Protein AF-A0AAP3YIY6-F1 (afdb_monomer)

InterPro domains:
  IPR007695 DNA mismatch repair protein MutS-like, N-terminal [PF01624] (2-47)
  IPR007860 DNA mismatch repair protein MutS, connector domain [PF05188] (56-171)
  IPR016151 DNA mismatch repair protein MutS, N-terminal [G3DSA:3.40.1170.10] (1-49)
  IPR016151 DNA mismatch repair protein MutS, N-terminal [SSF55271] (2-43)
  IPR036678 MutS, connector domain superfamily [G3DSA:3.30.420.110] (55-180)
  IPR036678 MutS, connector domain superfamily [SSF53150] (42-179)

Solvent-accessible surface area (backbone atoms only — not comparable to full-atom values): 10189 Å² total; per-residue (Å²): 113,65,76,60,52,52,56,41,21,78,71,64,38,73,46,75,42,69,44,74,80,57,61,72,90,76,43,94,69,84,68,56,67,45,77,57,32,44,44,32,52,28,65,58,71,88,79,70,88,83,65,86,82,74,82,47,29,26,33,19,44,32,48,50,95,88,34,29,9,36,24,38,33,29,82,85,76,16,50,31,37,28,30,80,39,82,47,70,66,58,50,54,50,48,41,59,75,51,61,40,43,21,35,38,31,34,86,61,54,53,69,70,60,52,50,57,46,48,74,73,69,32,39,79,41,83,40,73,71,71,63,94,44,72,66,44,56,55,24,38,66,81,54,84,54,67,52,43,43,49,15,45,30,37,45,50,37,49,48,43,71,27,52,62,55,85,72,82,65,55,42,55,39,41,79,53,82,80,85,130

Mean predicted aligned error: 5.76 Å

Organism: Bacillus amyloliquefaciens (NCBI:txid1390)

pLDDT: mean 89.39, std 11.3, range [40.34, 98.69]

Nearest PDB structures (foldseek):
  1e3m-assembly1_A  TM=8.241E-01  e=3.664E-15  Escherichia coli
  1w7a-assembly1_A  TM=8.020E-01  e=3.016E-15  Escherichia coli
  1wbd-assembly1_A  TM=8.253E-01  e=9.704E-15  Escherichia coli
  1wb9-assembly1_A  TM=8.246E-01  e=3.555E-14  Escherichia coli
  3zlj-assembly1_A  TM=8.061E-01  e=1.3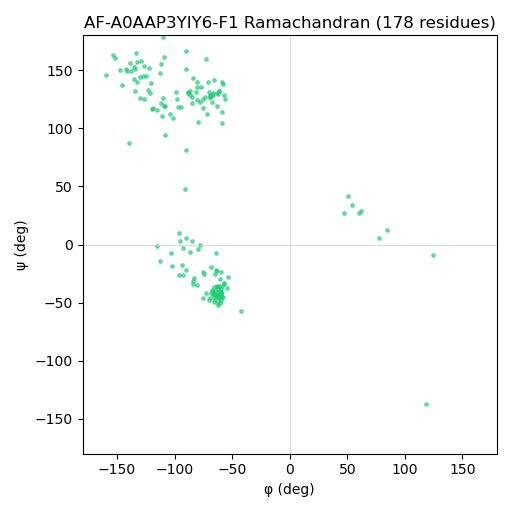43E-14  Escherichia coli K-12

Secondary structure (DSSP, 8-state):
-HHHHHHHHHTT--EEEEEE-S-TTT-SSSPPEEEEEEE-TTT-----TTS-----EEEEEEEETTEEEEEEEETTT--EEEEEE-SHHHHHHHHHHTT-SEEEE-TTS-HHHHHHHHHTTPEEEE-------HHHHHHTTT---HHHHHHHHHHHHHHHHHH-S--TTPPPPEE-PPP-

Sequence (180 aa):
AQNYIDILVDKGYKVAICEQVEDPKQAKGMVKREVIQLVTPGTIIDESVGEAKENNYLTALHFENNQYGFAYVDLSTGELKVSVLNTIDTILNELIRLRTKEIVVDSSVNDEVLNQIKNLKILISEQNDTEDSSEVSFASQDVENSVEVEVIKHLITYLKITQKRALSHLQRAVHYEPSQ

Structure (mmCIF, N/CA/C/O backbone):
data_AF-A0AAP3YIY6-F1
#
_entry.id   AF-A0AAP3YIY6-F1
#
loop_
_atom_site.group_PDB
_atom_site.id
_atom_site.type_symbol
_atom_site.label_atom_id
_atom_site.label_alt_id
_atom_site.label_comp_id
_atom_site.label_asym_id
_atom_site.label_entity_id
_atom_site.label_seq_id
_atom_site.pdbx_PDB_ins_code
_atom_site.Cartn_x
_atom_site.Cartn_y
_atom_site.Cartn_z
_atom_site.occupancy
_atom_site.B_iso_or_equiv
_atom_site.auth_seq_id
_atom_site.auth_comp_id
_atom_site.auth_asym_id
_atom_site.auth_atom_id
_atom_site.pdbx_PDB_model_num
ATOM 1 N N . ALA A 1 1 ? -22.683 0.243 12.900 1.00 53.97 1 ALA A N 1
ATOM 2 C CA . ALA A 1 1 ? -21.459 1.067 12.833 1.00 53.97 1 ALA A CA 1
ATOM 3 C C . ALA A 1 1 ? -20.735 0.843 11.510 1.00 53.97 1 ALA A C 1
ATOM 5 O O . ALA A 1 1 ? -20.479 1.836 10.845 1.00 53.97 1 ALA A O 1
ATOM 6 N N . GLN A 1 2 ? -20.526 -0.420 11.106 1.00 58.97 2 GLN A N 1
ATOM 7 C CA . GLN A 1 2 ? -19.884 -0.815 9.843 1.00 58.97 2 GLN A CA 1
ATOM 8 C C . GLN A 1 2 ? -20.343 0.013 8.628 1.00 58.97 2 GLN A C 1
ATOM 10 O O . GLN A 1 2 ? -19.555 0.796 8.117 1.00 58.97 2 GLN A O 1
ATOM 15 N N . ASN A 1 3 ? -21.652 0.044 8.338 1.00 69.31 3 ASN A N 1
ATOM 16 C CA . ASN A 1 3 ? -22.197 0.805 7.199 1.00 69.31 3 ASN A CA 1
ATOM 17 C C . ASN A 1 3 ? -21.809 2.298 7.125 1.00 69.31 3 ASN A C 1
ATOM 19 O O . ASN A 1 3 ? -21.810 2.864 6.040 1.00 69.31 3 ASN A O 1
ATOM 23 N N . TYR A 1 4 ? -21.527 2.981 8.243 1.00 79.75 4 TYR A N 1
ATOM 24 C CA . TYR A 1 4 ? -21.104 4.392 8.199 1.00 79.75 4 TYR A CA 1
ATOM 25 C C . TYR A 1 4 ? -19.604 4.546 7.952 1.00 79.75 4 TYR A C 1
ATOM 27 O O . TYR A 1 4 ? -19.191 5.533 7.344 1.00 79.75 4 TYR A O 1
ATOM 35 N N . ILE A 1 5 ? -18.804 3.589 8.427 1.00 81.69 5 ILE A N 1
ATOM 36 C CA . ILE A 1 5 ? -17.365 3.534 8.165 1.00 81.69 5 ILE A CA 1
ATOM 37 C C . ILE A 1 5 ? -17.164 3.304 6.670 1.00 81.69 5 ILE A C 1
ATOM 39 O O . ILE A 1 5 ? -16.455 4.084 6.044 1.00 81.69 5 ILE A O 1
ATOM 43 N N . ASP A 1 6 ? -17.883 2.340 6.096 1.00 81.75 6 ASP A N 1
ATOM 44 C CA . ASP A 1 6 ? -17.791 1.991 4.677 1.00 81.75 6 ASP A CA 1
ATOM 45 C C . ASP A 1 6 ? -18.109 3.209 3.783 1.00 81.75 6 ASP A C 1
ATOM 47 O O . ASP A 1 6 ? -17.328 3.555 2.903 1.00 81.75 6 ASP A O 1
ATOM 51 N N . ILE A 1 7 ? -19.171 3.972 4.094 1.00 85.06 7 ILE A N 1
ATOM 52 C CA . ILE A 1 7 ? -19.531 5.207 3.362 1.00 85.06 7 ILE A CA 1
ATOM 53 C C . ILE A 1 7 ? -18.429 6.277 3.425 1.00 85.06 7 ILE A C 1
ATOM 55 O O . ILE A 1 7 ? -18.223 7.019 2.460 1.00 85.06 7 ILE A O 1
ATOM 59 N N . LEU A 1 8 ? -17.776 6.447 4.577 1.00 87.62 8 LEU A N 1
ATOM 60 C CA . LEU A 1 8 ? -16.705 7.436 4.733 1.00 87.62 8 LEU A CA 1
ATOM 61 C C . LEU A 1 8 ? -15.442 6.988 3.995 1.00 87.62 8 LEU A C 1
ATOM 63 O O . LEU A 1 8 ? -14.809 7.792 3.310 1.00 87.62 8 LEU A O 1
ATOM 67 N N . VAL A 1 9 ? -15.114 5.707 4.095 1.00 87.44 9 VAL A N 1
ATOM 68 C CA . VAL A 1 9 ? -13.958 5.102 3.440 1.00 87.44 9 VAL A CA 1
ATOM 69 C C . VAL A 1 9 ? -14.113 5.133 1.917 1.00 87.44 9 VAL A C 1
ATOM 71 O O . VAL A 1 9 ? -13.187 5.557 1.230 1.00 87.44 9 VAL A O 1
ATOM 74 N N . ASP A 1 10 ? -15.297 4.844 1.375 1.00 85.19 10 ASP A N 1
ATOM 75 C CA . ASP A 1 10 ? -15.578 4.961 -0.066 1.00 85.19 10 ASP A CA 1
ATOM 76 C C . ASP A 1 10 ? -15.480 6.402 -0.592 1.00 85.19 10 ASP A C 1
ATOM 78 O O . ASP A 1 10 ? -15.255 6.631 -1.780 1.00 85.19 10 ASP A O 1
ATOM 82 N N . LYS A 1 11 ? -15.605 7.401 0.289 1.00 86.56 11 LYS A N 1
ATOM 83 C CA . LYS A 1 11 ? -15.352 8.813 -0.041 1.00 86.56 11 LYS A CA 1
ATOM 84 C C . LYS A 1 11 ? -13.876 9.212 0.078 1.00 86.56 11 LYS A C 1
ATOM 86 O O . LYS A 1 11 ? -13.560 10.385 -0.106 1.00 86.56 11 LYS A O 1
ATOM 91 N N . GLY A 1 12 ? -12.986 8.270 0.389 1.00 86.44 12 GLY A N 1
ATOM 92 C CA . GLY A 1 12 ? -11.551 8.502 0.546 1.00 86.44 12 GLY A CA 1
ATOM 93 C C . GLY A 1 12 ? -11.133 8.990 1.937 1.00 86.44 12 GLY A C 1
ATOM 94 O O . GLY A 1 12 ? -10.000 9.440 2.102 1.00 86.44 12 GLY A O 1
ATOM 95 N N . TYR A 1 13 ? -12.012 8.935 2.945 1.00 90.00 13 TYR A N 1
ATOM 96 C CA . TYR A 1 13 ? -11.655 9.332 4.310 1.00 90.00 13 TYR A CA 1
ATOM 97 C C . TYR A 1 13 ? -10.982 8.189 5.078 1.00 90.00 13 TYR A C 1
ATOM 99 O O . TYR A 1 13 ? -11.383 7.031 4.986 1.00 90.00 13 TYR A O 1
ATOM 107 N N . LYS A 1 14 ? -9.996 8.539 5.911 1.00 92.44 14 LYS A N 1
ATOM 108 C CA . LYS A 1 14 ? -9.427 7.636 6.919 1.00 92.44 14 LYS A CA 1
ATOM 109 C C . LYS A 1 14 ? -10.257 7.723 8.200 1.00 92.44 14 LYS A C 1
ATOM 111 O O . LYS A 1 14 ? -10.547 8.824 8.670 1.00 92.44 14 LYS A O 1
ATOM 116 N N . VAL A 1 15 ? -10.626 6.583 8.777 1.00 90.50 15 VAL A N 1
ATOM 117 C CA . VAL A 1 15 ? -11.497 6.492 9.956 1.00 90.50 15 VAL A CA 1
ATOM 118 C C . VAL A 1 15 ? -10.756 5.810 11.102 1.00 90.50 15 VAL A C 1
ATOM 120 O O . VAL A 1 15 ? -10.392 4.642 11.012 1.00 90.50 15 VAL A O 1
ATOM 123 N N . ALA A 1 16 ? -10.533 6.536 12.198 1.00 89.69 16 ALA A N 1
ATOM 124 C CA . ALA A 1 16 ? -9.914 5.986 13.401 1.00 89.69 16 ALA A CA 1
ATOM 125 C C . ALA A 1 16 ? -10.963 5.302 14.292 1.00 89.69 16 ALA A C 1
ATOM 127 O O . ALA A 1 16 ? -11.965 5.915 14.668 1.00 89.69 16 ALA A O 1
ATOM 128 N N . ILE A 1 17 ? -10.709 4.049 14.660 1.00 86.69 17 ILE A N 1
ATOM 129 C CA . ILE A 1 17 ? -11.514 3.274 15.602 1.00 86.69 17 ILE A CA 1
ATOM 130 C C . ILE A 1 17 ? -10.894 3.411 16.988 1.00 86.69 17 ILE A C 1
ATOM 132 O O . ILE A 1 17 ? -9.743 3.028 17.207 1.00 86.69 17 ILE A O 1
ATOM 136 N N . CYS A 1 18 ? -11.661 3.976 17.918 1.00 88.50 18 CYS A N 1
ATOM 137 C CA . CYS A 1 18 ? -11.231 4.198 19.293 1.00 88.50 18 CYS A CA 1
ATOM 138 C C . CYS A 1 18 ? -11.979 3.266 20.240 1.00 88.50 18 CYS A C 1
ATOM 140 O O . CYS A 1 18 ? -13.209 3.317 20.298 1.00 88.50 18 CYS A O 1
ATOM 142 N N . GLU A 1 19 ? -11.244 2.505 21.046 1.00 84.19 19 GLU A N 1
ATOM 143 C CA . GLU A 1 19 ? -11.821 1.713 22.128 1.00 84.19 19 GLU A CA 1
ATOM 144 C C . GLU A 1 19 ? -11.423 2.246 23.496 1.00 84.19 19 GLU 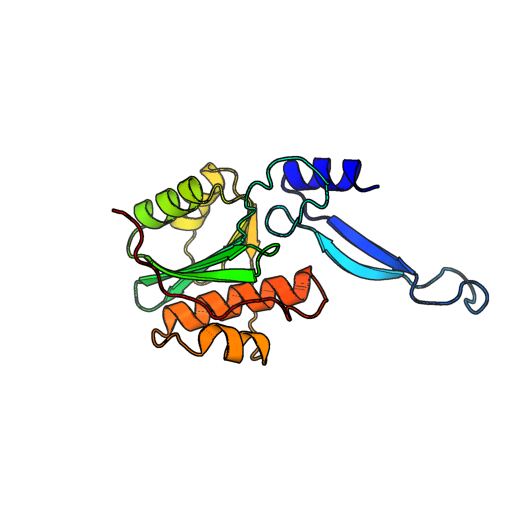A C 1
ATOM 146 O O . GLU A 1 19 ? -10.433 2.959 23.677 1.00 84.19 19 GLU A O 1
ATOM 151 N N . GLN A 1 20 ? -12.268 1.933 24.469 1.00 86.69 20 GLN A N 1
ATOM 152 C CA . GLN A 1 20 ? -12.012 2.231 25.861 1.00 86.69 20 GLN A CA 1
ATOM 153 C C . GLN A 1 20 ? -11.066 1.174 26.431 1.00 86.69 20 GLN A C 1
ATOM 155 O O . GLN A 1 20 ? -11.373 -0.013 26.396 1.00 86.69 20 GLN A O 1
ATOM 160 N N . VAL A 1 21 ? -9.944 1.620 26.988 1.00 82.88 21 VAL A N 1
ATOM 161 C CA . VAL A 1 21 ? -8.867 0.731 27.458 1.00 82.88 21 VAL A CA 1
ATOM 162 C C . VAL A 1 21 ? -8.830 0.553 28.975 1.00 82.88 21 VAL A C 1
ATOM 164 O O . VAL A 1 21 ? -8.072 -0.268 29.482 1.00 82.88 21 VAL A O 1
ATOM 167 N N . GLU A 1 22 ? -9.641 1.308 29.718 1.00 81.44 22 GLU A N 1
ATOM 168 C CA . GLU A 1 22 ? -9.716 1.222 31.179 1.00 81.44 22 GLU A CA 1
ATOM 169 C C . GLU A 1 22 ? -11.126 0.895 31.680 1.00 81.44 22 GLU A C 1
ATOM 171 O O . GLU A 1 22 ? -12.124 1.239 31.045 1.00 81.44 22 GLU A O 1
ATOM 176 N N . ASP A 1 23 ? -11.216 0.246 32.843 1.00 81.31 23 ASP A N 1
ATOM 177 C CA . ASP A 1 23 ? -12.496 -0.067 33.483 1.00 81.31 23 ASP A CA 1
ATOM 178 C C . ASP A 1 23 ? -13.186 1.236 33.940 1.00 81.31 23 ASP A C 1
ATOM 180 O O . ASP A 1 23 ? -12.618 1.974 34.756 1.00 81.31 23 ASP A O 1
ATOM 184 N N . PRO A 1 24 ? -14.426 1.521 33.486 1.00 77.50 24 PRO A N 1
ATOM 185 C CA . PRO A 1 24 ? -15.135 2.736 33.877 1.00 77.50 24 PRO A CA 1
ATOM 186 C C . PRO A 1 24 ? -15.361 2.845 35.389 1.00 77.50 24 PRO A C 1
ATOM 188 O O . PRO A 1 24 ? -15.518 3.948 35.907 1.00 77.50 24 PRO A O 1
ATOM 191 N N . LYS A 1 25 ? -15.366 1.720 36.112 1.00 81.19 25 LYS A N 1
ATOM 192 C CA . LYS A 1 25 ? -15.515 1.690 37.572 1.00 81.19 25 LYS A CA 1
ATOM 193 C C . LYS A 1 25 ? -14.248 2.121 38.308 1.00 81.19 25 LYS A C 1
ATOM 195 O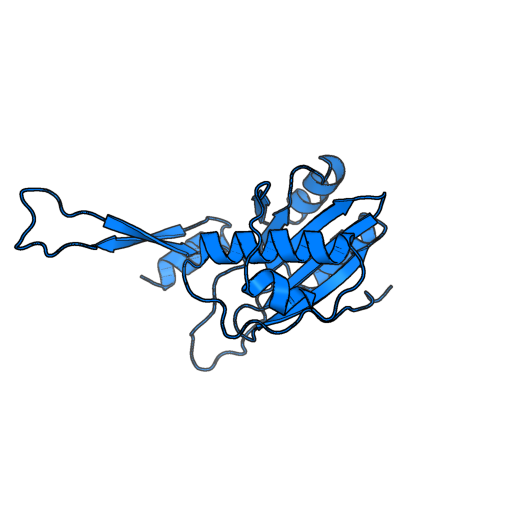 O . LYS A 1 25 ? -14.339 2.528 39.462 1.00 81.19 25 LYS A O 1
ATOM 200 N N . GLN A 1 26 ? -13.087 2.008 37.665 1.00 76.81 26 GLN A N 1
ATOM 201 C CA . GLN A 1 26 ? -11.790 2.393 38.226 1.00 76.81 26 GLN A CA 1
ATOM 202 C C . GLN A 1 26 ? -11.398 3.828 37.841 1.00 76.81 26 GLN A C 1
ATOM 204 O O . GLN A 1 26 ? -10.540 4.431 38.488 1.00 76.81 26 GLN A O 1
ATOM 209 N N . ALA A 1 27 ? -12.039 4.397 36.816 1.00 74.75 27 ALA A N 1
ATOM 210 C CA . ALA A 1 27 ? -11.741 5.734 36.326 1.00 74.75 27 ALA A CA 1
ATOM 211 C C . ALA A 1 27 ? -12.259 6.831 37.275 1.00 74.75 27 ALA A C 1
ATOM 213 O O . ALA A 1 27 ? -13.443 6.903 37.610 1.00 74.75 27 ALA A O 1
ATOM 214 N N . LYS A 1 28 ? -11.377 7.757 37.673 1.00 70.00 28 LYS A N 1
ATOM 215 C CA . LYS A 1 28 ? -11.769 9.015 38.328 1.00 70.00 28 LYS A CA 1
ATOM 216 C C . LYS A 1 28 ? -11.997 10.093 37.267 1.00 70.00 28 LYS A C 1
ATOM 218 O O . LYS A 1 28 ? -11.122 10.917 37.027 1.00 70.00 28 LYS A O 1
ATOM 223 N N . GLY A 1 29 ? -13.172 10.086 36.638 1.00 78.31 29 GLY A N 1
ATOM 224 C CA . GLY A 1 29 ? -13.556 11.073 35.624 1.00 78.31 29 GLY A CA 1
ATOM 225 C C . GLY A 1 29 ? -13.825 10.446 34.258 1.00 78.31 29 GLY A C 1
ATOM 226 O O . GLY A 1 29 ? -14.520 9.438 34.168 1.00 78.31 29 GLY A O 1
ATOM 227 N N . MET A 1 30 ? -13.336 11.073 33.185 1.00 78.44 30 MET A N 1
ATOM 228 C CA . MET A 1 30 ? -13.562 10.591 31.821 1.00 78.44 30 MET A CA 1
ATOM 229 C C . MET A 1 30 ? -12.657 9.395 31.515 1.00 78.44 30 MET A C 1
ATOM 231 O O . MET A 1 30 ? -11.467 9.440 31.813 1.00 78.44 30 MET A O 1
ATOM 235 N N . VAL A 1 31 ? -13.224 8.358 30.899 1.00 81.75 31 VAL A N 1
ATOM 236 C CA . VAL A 1 31 ? -12.498 7.127 30.573 1.00 81.75 31 VAL A CA 1
ATOM 237 C C . VAL A 1 31 ? -11.475 7.328 29.451 1.00 81.75 31 VAL A C 1
ATOM 239 O O . VAL A 1 31 ? -11.757 7.994 28.449 1.00 81.75 31 VAL A O 1
ATOM 242 N N . LYS A 1 32 ? -10.300 6.714 29.590 1.00 80.75 32 LYS A N 1
ATOM 243 C CA . LYS A 1 32 ? -9.233 6.689 28.592 1.00 80.75 32 LYS A CA 1
ATOM 244 C C . LYS A 1 32 ? -9.670 5.891 27.366 1.00 80.75 32 LYS A C 1
ATOM 246 O O . LYS A 1 32 ? -10.137 4.753 27.464 1.00 80.75 32 LYS A O 1
ATOM 251 N N . ARG A 1 33 ? -9.478 6.501 26.198 1.00 84.44 33 ARG A N 1
ATOM 252 C CA . ARG A 1 33 ? -9.706 5.890 24.889 1.00 84.44 33 ARG A CA 1
ATOM 253 C C . ARG A 1 33 ? -8.419 5.883 24.089 1.00 84.44 33 ARG A C 1
ATOM 255 O O . ARG A 1 33 ? -7.694 6.876 24.092 1.00 84.44 33 ARG A O 1
ATOM 262 N N . GLU A 1 34 ? -8.171 4.789 23.389 1.00 85.19 34 GLU A N 1
ATOM 263 C CA . GLU A 1 34 ? -7.025 4.639 22.498 1.00 85.19 34 GLU A CA 1
ATOM 264 C C . GLU A 1 34 ? -7.497 4.245 21.103 1.00 85.19 34 GLU A C 1
ATOM 266 O O . GLU A 1 34 ? -8.481 3.523 20.945 1.00 85.19 34 GLU A O 1
ATOM 271 N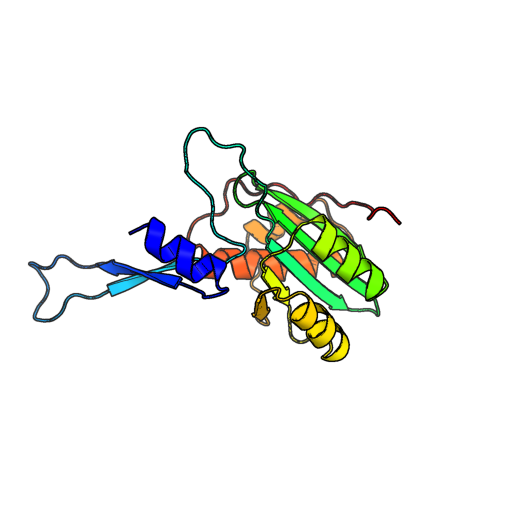 N . VAL A 1 35 ? -6.797 4.746 20.082 1.00 85.06 35 VAL A N 1
ATOM 272 C CA . VAL A 1 35 ? -7.028 4.328 18.696 1.00 85.06 35 VAL A CA 1
ATOM 273 C C . VAL A 1 35 ? -6.482 2.916 18.545 1.00 85.06 35 VAL A C 1
ATOM 275 O O . VAL A 1 35 ? -5.262 2.731 18.588 1.00 85.06 35 VAL A O 1
ATOM 278 N N . ILE A 1 36 ? -7.368 1.948 18.348 1.00 87.25 36 ILE A N 1
ATOM 279 C CA . ILE A 1 36 ? -7.004 0.542 18.160 1.00 87.25 36 ILE A CA 1
ATOM 280 C C . ILE A 1 36 ? -6.788 0.182 16.692 1.00 87.25 36 ILE A C 1
ATOM 282 O O . ILE A 1 36 ? -6.088 -0.778 16.419 1.00 87.25 36 ILE A O 1
ATOM 286 N N . GLN A 1 37 ? -7.341 0.951 15.750 1.00 88.06 37 GLN A N 1
ATOM 287 C CA . GLN A 1 37 ? -7.186 0.710 14.314 1.00 88.06 37 GLN A CA 1
ATOM 288 C C . GLN A 1 37 ? -7.476 1.992 13.528 1.00 88.06 37 GLN A C 1
ATOM 290 O O . GLN A 1 37 ? -8.344 2.777 13.909 1.00 88.06 37 GLN A O 1
ATOM 295 N N . LEU A 1 38 ? -6.775 2.202 12.419 1.00 91.25 38 LEU A N 1
ATOM 296 C CA . LEU A 1 38 ? -7.087 3.210 11.412 1.00 91.25 38 LEU A CA 1
ATOM 297 C C . LEU A 1 38 ? -7.550 2.493 10.140 1.00 91.25 38 LEU A C 1
ATOM 299 O O . LEU A 1 38 ? -6.757 1.827 9.481 1.00 91.25 38 LEU A O 1
ATOM 303 N N . VAL A 1 39 ? -8.833 2.622 9.812 1.00 90.56 39 VAL A N 1
ATOM 304 C CA . VAL A 1 39 ? -9.431 2.053 8.599 1.00 90.56 39 VAL A CA 1
ATOM 305 C C . VAL A 1 39 ? -9.282 3.054 7.458 1.00 90.56 39 VAL A C 1
ATOM 307 O O . VAL A 1 39 ? -9.596 4.238 7.609 1.00 90.56 39 VAL A O 1
ATOM 310 N N . THR A 1 40 ? -8.797 2.586 6.315 1.00 93.25 40 THR A N 1
ATOM 311 C CA . THR A 1 40 ? -8.519 3.394 5.120 1.00 93.25 40 THR A CA 1
ATOM 312 C C . THR A 1 40 ? -9.069 2.700 3.864 1.00 93.25 40 THR A C 1
ATOM 314 O O . THR A 1 40 ? -9.378 1.505 3.923 1.00 93.25 40 THR A O 1
ATOM 317 N N . PRO A 1 41 ? -9.199 3.403 2.722 1.00 91.38 41 PRO A N 1
ATOM 318 C CA . PRO A 1 41 ? -9.728 2.823 1.483 1.00 91.38 41 PRO A CA 1
ATOM 319 C C . PRO A 1 41 ? -9.009 1.560 1.014 1.00 91.38 41 PRO A C 1
ATOM 321 O O . PRO A 1 41 ? -9.673 0.633 0.560 1.00 91.38 41 PRO A O 1
ATOM 324 N N . GLY A 1 42 ? -7.685 1.482 1.166 1.00 90.12 42 GLY A N 1
ATOM 325 C CA . GLY A 1 42 ? -6.909 0.293 0.813 1.00 90.12 42 GLY A CA 1
ATOM 326 C C . GLY A 1 42 ? -6.817 -0.751 1.924 1.00 90.12 42 GLY A C 1
ATOM 327 O O . GLY A 1 42 ? -6.278 -1.824 1.688 1.00 90.12 42 GLY A O 1
ATOM 328 N N . THR A 1 43 ? -7.317 -0.473 3.134 1.00 89.75 43 THR A N 1
ATOM 329 C CA . THR A 1 43 ? -7.192 -1.401 4.272 1.00 89.75 43 THR A CA 1
ATOM 330 C C . THR A 1 43 ? -8.503 -1.979 4.792 1.00 89.75 43 THR A C 1
ATOM 332 O O . THR A 1 43 ? -8.497 -2.796 5.718 1.00 89.75 43 THR A O 1
ATOM 335 N N . ILE A 1 44 ? -9.631 -1.584 4.201 1.00 86.25 44 ILE A N 1
ATOM 336 C CA . ILE A 1 44 ? -10.927 -2.183 4.502 1.00 86.25 44 ILE A CA 1
ATOM 337 C C . ILE A 1 44 ? -10.977 -3.624 3.979 1.00 86.25 44 ILE A C 1
ATOM 339 O O . ILE A 1 44 ? -10.661 -3.896 2.820 1.00 86.25 44 ILE A O 1
ATOM 343 N N . ILE A 1 45 ? -11.362 -4.546 4.860 1.00 77.81 45 ILE A N 1
ATOM 344 C CA . ILE A 1 45 ? -11.613 -5.948 4.532 1.00 77.81 45 ILE A CA 1
ATOM 345 C C . ILE A 1 45 ? -13.121 -6.136 4.619 1.00 77.81 45 ILE A C 1
ATOM 347 O O . ILE A 1 45 ? -13.702 -5.911 5.679 1.00 77.81 45 ILE A O 1
ATOM 351 N N . ASP A 1 46 ? -13.746 -6.525 3.511 1.00 66.25 46 ASP A N 1
ATOM 352 C CA . ASP A 1 46 ? -15.173 -6.821 3.504 1.00 66.25 46 ASP A CA 1
ATOM 353 C C . ASP A 1 46 ? -15.426 -8.185 4.172 1.00 66.25 46 ASP A C 1
ATOM 355 O O . ASP A 1 46 ? -14.919 -9.229 3.739 1.00 66.25 46 ASP A O 1
ATOM 359 N N . GLU A 1 47 ? -16.166 -8.161 5.281 1.00 60.72 47 GLU A N 1
ATOM 360 C CA . GLU A 1 47 ? -16.569 -9.347 6.045 1.00 60.72 47 GLU A CA 1
ATOM 361 C C . GLU A 1 47 ? -17.968 -9.852 5.645 1.00 60.72 47 GLU A C 1
ATOM 363 O O . GLU A 1 47 ? -18.469 -10.812 6.238 1.00 60.72 47 GLU A O 1
ATOM 368 N N . SER A 1 48 ? -18.618 -9.236 4.648 1.00 54.94 48 SER A N 1
ATOM 369 C CA . SER A 1 48 ? -19.948 -9.648 4.205 1.00 54.94 48 SER A CA 1
ATOM 370 C C . SER A 1 48 ? -19.934 -11.074 3.636 1.00 54.94 48 SER A C 1
ATOM 372 O O . SER A 1 48 ? -19.234 -11.435 2.689 1.00 54.94 48 SER A O 1
ATOM 374 N N . VAL A 1 49 ? -20.706 -11.949 4.282 1.00 40.34 49 VAL A N 1
ATOM 375 C CA . VAL A 1 49 ? -20.797 -13.367 3.930 1.00 40.34 49 VAL A CA 1
ATOM 376 C C . VAL A 1 49 ? -21.729 -13.517 2.726 1.00 40.34 49 VAL A C 1
ATOM 378 O O . VAL A 1 49 ? -22.946 -13.455 2.885 1.00 40.34 49 VAL A O 1
ATOM 381 N N . GLY A 1 50 ? -21.173 -13.766 1.538 1.00 45.84 50 GLY A N 1
ATOM 382 C CA . GLY A 1 50 ? -21.928 -14.290 0.389 1.00 45.84 50 GLY A CA 1
ATOM 383 C C . GLY A 1 50 ? -21.870 -13.482 -0.908 1.00 45.84 50 GLY A C 1
ATOM 384 O O . GLY A 1 50 ? -22.310 -14.001 -1.933 1.00 45.84 50 GLY A O 1
ATOM 385 N N . GLU A 1 51 ? -21.308 -12.273 -0.905 1.00 49.84 51 GLU A N 1
ATOM 386 C CA . GLU A 1 51 ? -21.009 -11.543 -2.142 1.00 49.84 51 GLU A CA 1
ATOM 387 C C . GLU A 1 51 ? -19.597 -11.889 -2.633 1.00 49.84 51 GLU A C 1
ATOM 389 O O . GLU A 1 51 ? -18.726 -12.297 -1.858 1.00 49.84 51 GLU A O 1
ATOM 394 N N . ALA A 1 52 ? -19.380 -11.825 -3.950 1.00 52.53 52 ALA A N 1
ATOM 395 C CA . ALA A 1 52 ? -18.062 -12.066 -4.521 1.00 52.53 52 ALA A CA 1
ATOM 396 C C . ALA A 1 52 ? -17.082 -11.051 -3.920 1.00 52.53 52 ALA A C 1
ATOM 398 O O . ALA A 1 52 ? -17.233 -9.855 -4.152 1.00 52.53 52 ALA A O 1
ATOM 399 N N . LYS A 1 53 ? -16.101 -11.528 -3.141 1.00 63.81 53 LYS A N 1
ATOM 400 C CA . LYS A 1 53 ? -15.031 -10.680 -2.611 1.00 63.81 53 LYS A CA 1
ATOM 401 C C . LYS A 1 53 ? -14.296 -10.045 -3.786 1.00 63.81 53 LYS A C 1
ATOM 403 O O . LYS A 1 53 ? -13.543 -10.725 -4.481 1.00 63.81 53 LYS A O 1
ATOM 408 N N . GLU A 1 54 ? -14.538 -8.762 -4.027 1.00 70.62 54 GLU A N 1
ATOM 409 C CA . GLU A 1 54 ? -13.643 -7.980 -4.866 1.00 70.62 54 GLU A CA 1
ATOM 410 C C . GLU A 1 54 ? -12.333 -7.783 -4.098 1.00 70.62 54 GLU A C 1
ATOM 412 O O . GLU A 1 54 ? -12.341 -7.414 -2.921 1.00 70.62 54 GLU A O 1
ATOM 417 N N . ASN A 1 55 ? -11.204 -8.056 -4.753 1.00 81.38 55 ASN A N 1
ATOM 418 C CA . ASN A 1 55 ? -9.898 -7.824 -4.148 1.00 81.38 55 ASN A CA 1
ATOM 419 C C . ASN A 1 55 ? -9.736 -6.323 -3.885 1.00 81.38 55 ASN A C 1
ATOM 421 O O . ASN A 1 55 ? -9.958 -5.503 -4.778 1.00 81.38 55 ASN A O 1
ATOM 425 N N . ASN A 1 56 ? -9.329 -5.972 -2.666 1.00 88.94 56 ASN A N 1
ATOM 426 C CA . ASN A 1 56 ? -9.013 -4.600 -2.294 1.00 88.94 56 ASN A CA 1
ATOM 427 C C . ASN A 1 56 ? -7.502 -4.470 -2.116 1.00 88.94 56 ASN A C 1
ATOM 429 O O . ASN A 1 56 ? -6.963 -4.783 -1.054 1.00 88.94 56 ASN A O 1
ATOM 433 N N . TYR A 1 57 ? -6.827 -4.053 -3.184 1.00 95.19 57 TYR A N 1
ATOM 434 C CA . TYR A 1 57 ? -5.379 -3.927 -3.188 1.00 95.19 57 TYR A CA 1
ATOM 435 C C . TYR A 1 57 ? -4.938 -2.573 -2.628 1.00 95.19 57 TYR A C 1
ATOM 437 O O . TYR A 1 57 ? -5.275 -1.515 -3.172 1.00 95.19 57 TYR A O 1
ATOM 445 N N . LEU A 1 58 ? -4.125 -2.613 -1.572 1.00 97.38 58 LEU A N 1
ATOM 446 C CA . LEU A 1 58 ? -3.308 -1.474 -1.164 1.00 97.38 58 LEU A CA 1
ATOM 447 C C . LEU A 1 58 ? -2.000 -1.530 -1.943 1.00 97.38 58 LEU A C 1
ATOM 449 O O . LEU A 1 58 ? -1.325 -2.558 -1.940 1.00 97.38 58 LEU A O 1
ATOM 453 N N . THR A 1 59 ? -1.636 -0.426 -2.582 1.00 98.50 59 THR A N 1
ATOM 454 C CA . THR A 1 59 ? -0.389 -0.337 -3.353 1.00 98.50 59 THR A CA 1
ATOM 455 C C . THR A 1 59 ? 0.628 0.555 -2.656 1.00 98.50 59 THR A C 1
ATOM 457 O O . THR A 1 59 ? 0.263 1.362 -1.802 1.00 98.50 59 THR A O 1
ATOM 460 N N . ALA A 1 60 ? 1.897 0.424 -3.017 1.00 98.69 60 ALA A N 1
ATOM 461 C CA . ALA A 1 60 ? 2.969 1.302 -2.588 1.00 98.69 60 ALA A CA 1
ATOM 462 C C . ALA A 1 60 ? 3.905 1.631 -3.752 1.00 98.69 60 ALA A C 1
ATOM 464 O O . ALA A 1 60 ? 4.094 0.808 -4.650 1.00 98.69 60 ALA A O 1
ATOM 465 N N . LEU A 1 61 ? 4.491 2.824 -3.711 1.00 98.69 61 LEU A N 1
ATOM 466 C CA . LEU A 1 61 ? 5.455 3.309 -4.688 1.00 98.69 61 LEU A CA 1
ATOM 467 C C . LEU A 1 61 ? 6.643 3.952 -3.969 1.00 98.69 61 LEU A C 1
ATOM 469 O O . LEU A 1 61 ? 6.456 4.792 -3.092 1.00 98.69 61 LEU A O 1
ATOM 473 N N . HIS A 1 62 ? 7.846 3.579 -4.386 1.00 98.31 62 HIS A N 1
ATOM 474 C CA . HIS A 1 62 ? 9.110 4.158 -3.937 1.00 98.31 62 HIS A CA 1
ATOM 475 C C . HIS A 1 62 ? 9.995 4.402 -5.161 1.00 98.31 62 HIS A C 1
ATOM 477 O O . HIS A 1 62 ? 9.972 3.608 -6.101 1.00 98.31 62 HIS A O 1
ATOM 483 N N . PHE A 1 63 ? 10.751 5.493 -5.185 1.00 97.88 63 PHE A N 1
ATOM 484 C CA . PHE A 1 63 ? 11.624 5.853 -6.295 1.00 97.88 63 PHE A CA 1
ATOM 485 C C . PHE A 1 63 ? 13.083 5.909 -5.845 1.00 97.88 63 PHE A C 1
ATOM 487 O O . PHE A 1 63 ? 13.483 6.761 -5.057 1.00 97.88 63 PHE A O 1
ATOM 494 N N . GLU A 1 64 ? 13.909 5.042 -6.420 1.00 96.38 64 GLU A N 1
ATOM 495 C CA . GLU A 1 64 ? 15.344 4.998 -6.153 1.00 96.38 64 GLU A CA 1
ATOM 496 C C . GLU A 1 64 ? 16.085 4.558 -7.417 1.00 96.38 64 GLU A C 1
ATOM 498 O O . GLU A 1 64 ? 15.549 3.818 -8.237 1.00 96.38 64 GLU A O 1
ATOM 503 N N . ASN A 1 65 ? 17.326 5.014 -7.608 1.00 93.25 65 ASN A N 1
ATOM 504 C CA . ASN A 1 65 ? 18.191 4.559 -8.704 1.00 93.25 65 ASN A CA 1
ATOM 505 C C . ASN A 1 65 ? 17.552 4.681 -10.105 1.00 93.25 65 ASN A C 1
ATOM 507 O O . ASN A 1 65 ? 17.830 3.884 -10.999 1.00 93.25 65 ASN A O 1
ATOM 511 N N . ASN A 1 66 ? 16.722 5.714 -10.306 1.00 93.69 66 ASN A N 1
ATOM 512 C CA . ASN A 1 66 ? 15.970 5.958 -11.541 1.00 93.69 66 ASN A CA 1
ATOM 513 C C . ASN A 1 66 ? 14.968 4.839 -11.896 1.00 93.69 66 ASN A C 1
ATOM 515 O O . ASN A 1 66 ? 14.670 4.608 -13.069 1.00 93.69 66 ASN A O 1
ATOM 519 N N . GLN A 1 67 ? 14.457 4.149 -10.879 1.00 95.88 67 GLN A N 1
ATOM 520 C CA . GLN A 1 67 ? 13.481 3.074 -10.976 1.00 95.88 67 GLN A CA 1
ATOM 521 C C . GLN A 1 67 ? 12.382 3.271 -9.932 1.00 95.88 67 GLN A C 1
ATOM 523 O O . GLN A 1 67 ? 12.614 3.837 -8.865 1.00 95.88 67 GLN A O 1
ATOM 528 N N . TYR A 1 68 ? 11.182 2.786 -10.235 1.00 97.88 68 TYR A N 1
ATOM 529 C CA . TYR A 1 68 ? 10.071 2.788 -9.296 1.00 97.88 68 TYR A CA 1
ATOM 530 C C . TYR A 1 68 ? 9.867 1.384 -8.738 1.00 97.88 68 TYR A C 1
ATOM 532 O O . TYR A 1 68 ? 9.444 0.487 -9.463 1.00 97.88 68 TYR A O 1
ATOM 540 N N . GLY A 1 69 ? 10.124 1.192 -7.451 1.00 98.25 69 GLY A N 1
ATOM 541 C CA . GLY A 1 69 ? 9.624 0.029 -6.732 1.00 98.25 69 GLY A CA 1
ATOM 542 C C . GLY A 1 69 ? 8.116 0.156 -6.602 1.00 98.25 69 GLY A C 1
ATOM 543 O O . GLY A 1 69 ? 7.618 1.184 -6.141 1.00 98.25 69 GLY A O 1
ATOM 544 N N . PHE A 1 70 ? 7.392 -0.875 -7.013 1.00 98.56 70 PHE A N 1
ATOM 545 C CA . PHE A 1 70 ? 5.946 -0.948 -6.902 1.00 98.56 70 PHE A CA 1
ATOM 546 C C . PHE A 1 70 ? 5.561 -2.233 -6.187 1.00 98.56 70 PHE A C 1
ATOM 548 O O . PHE A 1 70 ? 5.945 -3.321 -6.611 1.00 98.56 70 PHE A O 1
ATOM 555 N N . ALA A 1 71 ? 4.790 -2.118 -5.114 1.00 98.50 71 ALA A N 1
ATOM 556 C CA . ALA A 1 71 ? 4.263 -3.270 -4.398 1.00 98.50 71 ALA A CA 1
ATOM 557 C C . ALA A 1 71 ? 2.753 -3.164 -4.243 1.00 98.50 71 ALA A C 1
ATOM 559 O O . ALA A 1 71 ? 2.197 -2.068 -4.187 1.00 98.50 71 ALA A O 1
ATOM 560 N N . TYR A 1 72 ? 2.089 -4.305 -4.122 1.00 98.12 72 TYR A N 1
ATOM 561 C CA . TYR A 1 72 ? 0.698 -4.351 -3.706 1.00 98.12 72 TYR A CA 1
ATOM 562 C C . TYR A 1 72 ? 0.415 -5.539 -2.807 1.00 98.12 72 TYR A C 1
ATOM 564 O O . TYR A 1 72 ? 1.060 -6.585 -2.899 1.00 98.12 72 TYR A O 1
ATOM 572 N N . VAL A 1 73 ? -0.574 -5.360 -1.940 1.00 96.44 73 VAL A N 1
ATOM 573 C CA . VAL A 1 73 ? -1.023 -6.368 -0.987 1.00 96.44 73 VAL A CA 1
ATOM 574 C C . VAL A 1 73 ? -2.538 -6.493 -1.019 1.00 96.44 73 VAL A C 1
ATOM 576 O O . VAL A 1 73 ? -3.251 -5.490 -1.067 1.00 96.44 73 VAL A O 1
ATOM 579 N N . ASP A 1 74 ? -3.027 -7.724 -0.940 1.00 93.19 74 ASP A N 1
ATOM 580 C CA . ASP A 1 74 ? -4.405 -8.010 -0.549 1.00 93.19 74 ASP A CA 1
ATOM 581 C C . ASP A 1 74 ? -4.412 -8.458 0.913 1.00 93.19 74 ASP A C 1
ATOM 583 O O . ASP A 1 74 ? -3.975 -9.552 1.272 1.00 93.19 74 ASP A O 1
ATOM 587 N N . LEU A 1 75 ? -4.933 -7.591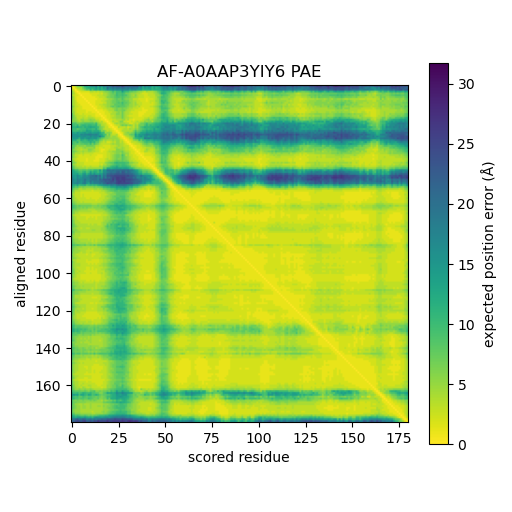 1.777 1.00 89.81 75 LEU A N 1
ATOM 588 C CA . LEU A 1 75 ? -5.016 -7.832 3.216 1.00 89.81 75 LEU A CA 1
ATOM 589 C C . LEU A 1 75 ? -5.897 -9.023 3.589 1.00 89.81 75 LEU A C 1
ATOM 591 O O . LEU A 1 75 ? -5.734 -9.566 4.682 1.00 89.81 75 LEU A O 1
ATOM 595 N N . SER A 1 76 ? -6.834 -9.417 2.729 1.00 86.75 76 SER A N 1
ATOM 596 C CA . SER A 1 76 ? -7.759 -10.513 3.000 1.00 86.75 76 SER A CA 1
ATOM 597 C C . SER A 1 76 ? -7.134 -11.886 2.744 1.00 86.75 76 SER A C 1
ATOM 599 O O . SER A 1 76 ? -7.419 -12.831 3.481 1.00 86.75 76 SER A O 1
ATOM 601 N N . THR A 1 77 ? -6.264 -11.994 1.737 1.00 89.06 77 THR A N 1
ATOM 602 C CA . THR A 1 77 ? -5.589 -13.244 1.344 1.00 89.06 77 THR A CA 1
ATOM 603 C C . THR A 1 77 ? -4.138 -13.318 1.820 1.00 89.06 77 THR A C 1
ATOM 605 O O . THR A 1 77 ? -3.570 -14.409 1.900 1.00 89.06 77 THR A O 1
ATOM 608 N N . GLY A 1 78 ? -3.545 -12.173 2.163 1.00 91.00 78 GLY A N 1
ATOM 609 C CA . GLY A 1 78 ? -2.128 -12.039 2.485 1.00 91.00 78 GLY A CA 1
ATOM 610 C C . GLY A 1 78 ? -1.222 -12.034 1.253 1.00 91.00 78 GLY A C 1
ATOM 611 O O . GLY A 1 78 ? -0.005 -12.052 1.426 1.00 91.00 78 GLY A O 1
ATOM 612 N N . GLU A 1 79 ? -1.780 -12.029 0.035 1.00 94.75 79 GLU A N 1
ATOM 613 C CA . GLU A 1 79 ? -1.000 -11.917 -1.200 1.00 94.75 79 GLU A CA 1
ATOM 614 C C . GLU A 1 79 ? -0.163 -10.638 -1.164 1.00 94.75 79 GLU A C 1
ATOM 616 O O . GLU A 1 79 ? -0.699 -9.558 -0.926 1.00 94.75 79 GLU A O 1
ATOM 621 N N . LEU A 1 80 ? 1.138 -10.772 -1.427 1.00 97.50 80 LEU A N 1
ATOM 622 C CA . LEU A 1 80 ? 2.076 -9.665 -1.549 1.00 97.50 80 LEU A CA 1
ATOM 623 C C . LEU A 1 80 ? 2.868 -9.819 -2.845 1.00 97.50 80 LEU A C 1
ATOM 625 O O . LEU A 1 80 ? 3.478 -10.860 -3.114 1.00 97.50 80 LEU A O 1
ATOM 629 N N . LYS A 1 81 ? 2.850 -8.772 -3.658 1.00 98.06 81 LYS A N 1
ATOM 630 C CA . LYS A 1 81 ? 3.466 -8.744 -4.981 1.00 98.06 81 LYS A CA 1
ATOM 631 C C . LYS A 1 81 ? 4.320 -7.502 -5.108 1.00 98.06 81 LYS A C 1
ATOM 633 O O . LYS A 1 81 ? 3.967 -6.454 -4.572 1.00 98.06 81 LYS A O 1
ATOM 638 N N . VAL A 1 82 ? 5.436 -7.635 -5.810 1.00 98.56 82 VAL A N 1
ATOM 639 C CA . VAL A 1 82 ? 6.392 -6.548 -6.007 1.00 98.56 82 VAL A CA 1
ATOM 640 C C . VAL A 1 82 ? 6.943 -6.576 -7.427 1.00 98.56 82 VAL A C 1
ATOM 642 O O . VAL A 1 82 ? 7.008 -7.635 -8.044 1.00 98.56 82 VAL A O 1
ATOM 645 N N . SER A 1 83 ? 7.277 -5.413 -7.961 1.00 97.94 83 SER A N 1
ATOM 646 C CA . SER A 1 83 ? 7.887 -5.248 -9.272 1.00 97.94 83 SER A CA 1
ATOM 647 C C . SER A 1 83 ? 8.699 -3.962 -9.300 1.00 97.94 83 SER A C 1
ATOM 649 O O . SER A 1 83 ? 8.467 -3.037 -8.518 1.00 97.94 83 SER A O 1
ATOM 651 N N . VAL A 1 84 ? 9.575 -3.856 -10.293 1.00 97.62 84 VAL A N 1
ATOM 652 C CA . VAL A 1 84 ? 10.164 -2.588 -10.711 1.00 97.62 84 VAL A CA 1
ATOM 653 C C . VAL A 1 84 ? 9.431 -2.050 -11.937 1.00 97.62 84 VAL A C 1
ATOM 655 O O . VAL A 1 84 ? 9.225 -2.764 -12.915 1.00 97.62 84 VAL A O 1
ATOM 658 N N . LEU A 1 85 ? 9.043 -0.780 -11.893 1.00 96.38 85 LEU A N 1
ATOM 659 C CA . LEU A 1 85 ? 8.431 -0.035 -12.988 1.00 96.38 85 LEU A CA 1
ATOM 660 C C . LEU A 1 85 ? 9.387 1.067 -13.454 1.00 96.38 85 LEU A C 1
ATOM 662 O O . LEU A 1 85 ? 10.135 1.643 -12.665 1.00 96.38 85 LEU A O 1
ATOM 666 N N . ASN A 1 86 ? 9.354 1.380 -14.749 1.00 93.38 86 ASN A N 1
ATOM 667 C CA . ASN A 1 86 ? 10.311 2.317 -15.353 1.00 93.38 86 ASN A CA 1
ATOM 668 C C . ASN A 1 86 ? 9.669 3.628 -15.827 1.00 93.38 86 ASN A C 1
ATOM 670 O O . ASN A 1 86 ? 10.383 4.579 -16.134 1.00 93.38 86 ASN A O 1
ATOM 674 N N . THR A 1 87 ? 8.337 3.693 -15.927 1.00 94.69 87 THR A N 1
ATOM 675 C CA . THR A 1 87 ? 7.633 4.856 -16.488 1.00 94.69 87 THR A CA 1
ATOM 676 C C . THR A 1 87 ? 6.381 5.210 -15.694 1.00 94.69 87 THR A C 1
ATOM 678 O O . THR A 1 87 ? 5.770 4.350 -15.055 1.00 94.69 87 THR A O 1
ATOM 681 N N . ILE A 1 88 ? 5.960 6.471 -15.793 1.00 95.56 88 ILE A N 1
ATOM 682 C CA . ILE A 1 88 ? 4.699 6.937 -15.205 1.00 95.56 88 ILE A CA 1
ATOM 683 C C . ILE A 1 88 ? 3.516 6.156 -15.790 1.00 95.56 88 ILE A C 1
ATOM 685 O O . ILE A 1 88 ? 2.666 5.695 -15.035 1.00 95.56 88 ILE A O 1
ATOM 689 N N . ASP A 1 89 ? 3.503 5.906 -17.101 1.00 95.44 89 ASP A N 1
ATOM 690 C CA . ASP A 1 89 ? 2.426 5.159 -17.762 1.00 95.44 89 ASP A CA 1
ATOM 691 C C . ASP A 1 89 ? 2.283 3.737 -17.207 1.00 95.44 89 ASP A C 1
ATOM 693 O O . ASP A 1 89 ? 1.172 3.297 -16.915 1.00 95.44 89 ASP A O 1
ATOM 697 N N . THR A 1 90 ? 3.399 3.035 -16.971 1.00 96.00 90 THR A N 1
ATOM 698 C CA . THR A 1 90 ? 3.362 1.701 -16.347 1.00 96.00 90 THR A CA 1
ATOM 699 C C . THR A 1 90 ? 2.799 1.735 -14.925 1.00 96.00 90 THR A C 1
ATOM 701 O O . THR A 1 90 ? 2.049 0.838 -14.555 1.00 96.00 90 THR A O 1
ATOM 704 N N . ILE A 1 91 ? 3.084 2.788 -14.149 1.00 97.19 91 ILE A N 1
ATOM 705 C CA . ILE A 1 91 ? 2.509 2.969 -12.805 1.00 97.19 91 ILE A CA 1
ATOM 706 C C . ILE A 1 91 ? 0.997 3.174 -12.909 1.00 97.19 91 ILE A C 1
ATOM 708 O O . ILE A 1 91 ? 0.230 2.492 -12.233 1.00 97.19 91 ILE A O 1
ATOM 712 N N . LEU A 1 92 ? 0.549 4.086 -13.776 1.00 97.25 92 LEU A N 1
ATOM 713 C CA . LEU A 1 92 ? -0.874 4.388 -13.941 1.00 97.25 92 LEU A CA 1
ATOM 714 C C . LEU A 1 92 ? -1.662 3.169 -14.439 1.00 97.25 92 LEU A C 1
ATOM 716 O O . LEU A 1 92 ? -2.751 2.901 -13.931 1.00 97.25 92 LEU A O 1
ATOM 720 N N . ASN A 1 93 ? -1.101 2.402 -15.377 1.00 96.12 93 ASN A N 1
ATOM 721 C CA . ASN A 1 93 ? -1.711 1.172 -15.879 1.00 96.12 93 ASN A CA 1
ATOM 722 C C . ASN A 1 93 ? -1.903 0.139 -14.764 1.00 96.12 93 ASN A C 1
ATOM 724 O O . ASN A 1 93 ? -2.987 -0.434 -14.647 1.00 96.12 93 ASN A O 1
ATOM 728 N N . GLU A 1 94 ? -0.895 -0.056 -13.912 1.00 97.25 94 GLU A N 1
ATOM 729 C CA . GLU A 1 94 ? -0.989 -0.981 -12.782 1.00 97.25 94 GLU A CA 1
ATOM 730 C C . GLU A 1 94 ? -2.023 -0.525 -11.750 1.00 97.25 94 GLU A C 1
ATOM 732 O O . GLU A 1 94 ? -2.848 -1.331 -11.317 1.00 97.25 94 GLU A O 1
ATOM 737 N N . LEU A 1 95 ? -2.060 0.768 -11.417 1.00 97.25 95 LEU A N 1
ATOM 738 C CA . LEU A 1 95 ? -3.059 1.327 -10.499 1.00 97.25 95 LEU A CA 1
ATOM 739 C C . LEU A 1 95 ? -4.493 1.129 -11.011 1.00 97.25 95 LEU A C 1
ATOM 741 O O . LEU A 1 95 ? -5.394 0.789 -10.241 1.00 97.25 95 LEU A O 1
ATOM 745 N N . ILE A 1 96 ? -4.713 1.305 -12.316 1.00 95.81 96 ILE A N 1
ATOM 746 C CA . ILE A 1 96 ? -6.019 1.083 -12.949 1.00 95.81 96 ILE A CA 1
ATOM 747 C C . ILE A 1 96 ? -6.364 -0.411 -12.965 1.00 95.81 96 ILE A C 1
ATOM 749 O O . ILE A 1 96 ? -7.484 -0.784 -12.607 1.00 95.81 96 ILE A O 1
ATOM 753 N N . ARG A 1 97 ? -5.412 -1.274 -13.346 1.00 94.81 97 ARG A N 1
ATOM 754 C CA . ARG A 1 97 ? -5.588 -2.735 -13.413 1.00 94.81 97 ARG A CA 1
ATOM 755 C C . ARG A 1 97 ? -5.962 -3.320 -12.055 1.00 94.81 97 ARG A C 1
ATOM 757 O O . ARG A 1 97 ? -6.870 -4.145 -11.977 1.00 94.81 97 ARG A O 1
ATOM 764 N N . LEU A 1 98 ? -5.287 -2.866 -11.003 1.00 94.88 98 LEU A N 1
ATOM 765 C CA . LEU A 1 98 ? -5.513 -3.292 -9.622 1.00 94.88 98 LEU A CA 1
ATOM 766 C C . LEU A 1 98 ? -6.716 -2.600 -8.970 1.00 94.88 98 LEU A C 1
ATOM 768 O O . LEU A 1 98 ? -7.060 -2.936 -7.840 1.00 94.88 98 LEU A O 1
ATOM 772 N N . ARG A 1 99 ? -7.371 -1.657 -9.669 1.00 94.44 99 ARG A N 1
ATOM 773 C CA . ARG A 1 99 ? -8.467 -0.829 -9.137 1.00 94.44 99 ARG A CA 1
ATOM 774 C C . ARG A 1 99 ? -8.096 -0.183 -7.801 1.00 94.44 99 ARG A C 1
ATOM 776 O O . ARG A 1 99 ? -8.901 -0.139 -6.870 1.00 94.44 99 ARG A O 1
ATOM 783 N N . THR A 1 100 ? -6.862 0.299 -7.711 1.00 95.56 100 THR A N 1
ATOM 784 C CA . THR A 1 100 ? -6.289 0.835 -6.484 1.00 95.56 100 THR A CA 1
ATOM 785 C C . THR A 1 100 ? -7.149 1.964 -5.927 1.00 95.56 100 THR A C 1
ATOM 787 O O . THR A 1 100 ? -7.395 2.959 -6.605 1.00 95.56 100 THR A O 1
ATOM 790 N N . LYS A 1 101 ? -7.564 1.842 -4.664 1.00 95.38 101 LYS A N 1
ATOM 791 C CA . LYS A 1 101 ? -8.249 2.922 -3.931 1.00 95.38 101 LYS A CA 1
ATOM 792 C C . LYS A 1 101 ? -7.280 3.797 -3.139 1.00 95.38 101 LYS A C 1
ATOM 794 O O . LYS A 1 101 ? -7.565 4.966 -2.879 1.00 95.38 101 LYS A O 1
ATOM 799 N N . GLU A 1 102 ? -6.137 3.233 -2.764 1.00 97.69 102 GLU A N 1
ATOM 800 C CA . GLU A 1 102 ? -5.115 3.893 -1.964 1.00 97.69 102 GLU A CA 1
ATOM 801 C C . GLU A 1 102 ? -3.708 3.444 -2.369 1.00 97.69 102 GLU A C 1
ATOM 803 O O . GLU A 1 102 ? -3.448 2.254 -2.574 1.00 97.69 102 GLU A O 1
ATOM 808 N N . ILE A 1 103 ? -2.798 4.411 -2.453 1.00 98.56 103 ILE A N 1
ATOM 809 C CA . ILE A 1 103 ? -1.373 4.182 -2.669 1.00 98.56 103 ILE A CA 1
A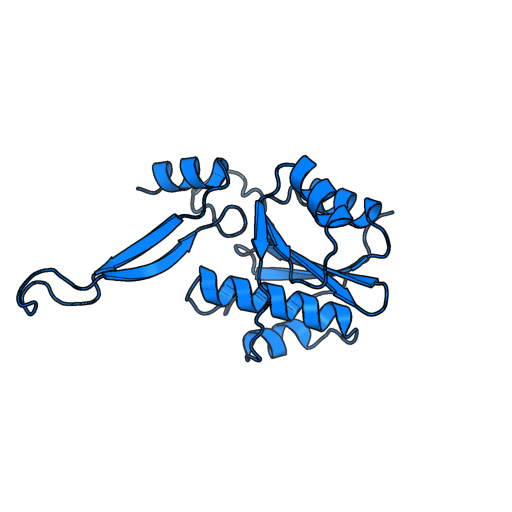TOM 810 C C . ILE A 1 103 ? -0.561 4.810 -1.540 1.00 98.56 103 ILE A C 1
ATOM 812 O O . ILE A 1 103 ? -0.780 5.963 -1.158 1.00 98.56 103 ILE A O 1
ATOM 816 N N . VAL A 1 104 ? 0.384 4.039 -1.017 1.00 98.62 104 VAL A N 1
ATOM 817 C CA . VAL A 1 104 ? 1.392 4.491 -0.063 1.00 98.62 104 VAL A CA 1
ATOM 818 C C . VAL A 1 104 ? 2.595 5.019 -0.833 1.00 98.62 104 VAL A C 1
ATOM 820 O O . VAL A 1 104 ? 3.099 4.354 -1.733 1.00 98.62 104 VAL A O 1
ATOM 823 N N . VAL A 1 105 ? 3.064 6.208 -0.492 1.00 98.50 105 VAL A N 1
ATOM 824 C CA . VAL A 1 105 ? 4.249 6.816 -1.104 1.00 98.50 105 VAL A CA 1
ATOM 825 C C . VAL A 1 105 ? 5.161 7.357 -0.018 1.00 98.50 105 VAL A C 1
ATOM 827 O O . VAL A 1 105 ? 4.707 7.682 1.080 1.00 98.50 105 VAL A O 1
ATOM 830 N N . ASP A 1 106 ? 6.435 7.496 -0.329 1.00 97.56 106 ASP A N 1
ATOM 831 C CA . ASP A 1 106 ? 7.378 8.265 0.467 1.00 97.56 106 ASP A CA 1
ATOM 832 C C . ASP A 1 106 ? 7.796 9.541 -0.285 1.00 97.56 106 ASP A C 1
ATOM 834 O O . ASP A 1 106 ? 7.389 9.804 -1.420 1.00 97.56 106 ASP A O 1
ATOM 838 N N . SER A 1 107 ? 8.632 10.347 0.359 1.00 97.06 107 SER A N 1
ATOM 839 C CA . SER A 1 107 ? 9.143 11.609 -0.183 1.00 97.06 107 SER A CA 1
ATOM 840 C C . SER A 1 107 ? 10.026 11.469 -1.431 1.00 97.06 107 SER A C 1
ATOM 842 O O . SER A 1 107 ? 10.383 12.482 -2.032 1.00 97.06 107 SER A O 1
ATOM 844 N N . SER A 1 108 ? 10.386 10.243 -1.829 1.00 97.25 108 SER A N 1
ATOM 845 C CA . SER A 1 108 ? 11.181 9.995 -3.034 1.00 97.25 108 SER A CA 1
ATOM 846 C C . SER A 1 108 ? 10.365 10.176 -4.322 1.00 97.25 108 SER A C 1
ATOM 848 O O . SER A 1 108 ? 10.917 10.498 -5.379 1.00 97.25 108 SER A O 1
ATOM 850 N N . VAL A 1 109 ? 9.039 10.013 -4.244 1.00 97.62 109 VAL A N 1
ATOM 851 C CA . VAL A 1 109 ? 8.132 10.140 -5.388 1.00 97.62 109 VAL A CA 1
ATOM 852 C C . VAL A 1 109 ? 7.885 11.617 -5.697 1.00 97.62 109 VAL A C 1
ATOM 854 O O . VAL A 1 109 ? 7.404 12.380 -4.864 1.00 97.62 109 VAL A O 1
ATOM 857 N N . ASN A 1 110 ? 8.190 12.027 -6.928 1.00 95.56 110 ASN A N 1
ATOM 858 C CA . ASN A 1 110 ? 8.085 13.426 -7.338 1.00 95.56 110 ASN A CA 1
ATOM 859 C C . ASN A 1 110 ? 6.631 13.918 -7.526 1.00 95.56 110 ASN A C 1
ATOM 861 O O . ASN A 1 110 ? 5.706 13.145 -7.785 1.00 95.56 110 ASN A O 1
ATOM 865 N N . ASP A 1 111 ? 6.444 15.241 -7.479 1.00 96.56 111 ASP A N 1
ATOM 866 C CA . ASP A 1 111 ? 5.128 15.881 -7.607 1.00 96.56 111 ASP A CA 1
ATOM 867 C C . ASP A 1 111 ? 4.420 15.598 -8.940 1.00 96.56 111 ASP A C 1
ATOM 869 O O . ASP A 1 111 ? 3.189 15.576 -8.992 1.00 96.56 111 ASP A O 1
ATOM 873 N N . GLU A 1 112 ? 5.165 15.386 -10.027 1.00 96.38 112 GLU A N 1
ATOM 874 C CA . GLU A 1 112 ? 4.588 15.068 -11.336 1.00 96.38 112 GLU A CA 1
ATOM 875 C C . GLU A 1 112 ? 3.810 13.748 -11.279 1.00 96.38 112 GLU A C 1
ATOM 877 O O . GLU A 1 112 ? 2.627 13.714 -11.631 1.00 96.38 112 GLU A O 1
ATOM 882 N N . VAL A 1 113 ? 4.434 12.693 -10.749 1.00 97.12 113 VAL A N 1
ATOM 883 C CA . VAL A 1 113 ? 3.804 11.384 -10.541 1.00 97.12 113 VAL A CA 1
ATOM 884 C C . VAL A 1 113 ? 2.625 11.503 -9.578 1.00 97.12 113 VAL A C 1
ATOM 886 O O . VAL A 1 113 ? 1.529 11.025 -9.882 1.00 97.12 113 VAL A O 1
ATOM 889 N N . LEU A 1 114 ? 2.802 12.199 -8.449 1.00 97.88 114 LEU A N 1
ATOM 890 C CA . LEU A 1 114 ? 1.736 12.381 -7.458 1.00 97.88 114 LEU A CA 1
ATOM 891 C C . LEU A 1 114 ? 0.512 13.092 -8.051 1.00 97.88 114 LEU A C 1
ATOM 893 O O . LEU A 1 114 ? -0.624 12.738 -7.735 1.00 97.88 114 LEU A O 1
ATOM 897 N N . ASN A 1 115 ? 0.710 14.075 -8.931 1.00 97.69 115 ASN A N 1
ATOM 898 C CA . ASN A 1 115 ? -0.388 14.775 -9.596 1.00 97.69 115 ASN A CA 1
ATOM 899 C C . ASN A 1 115 ? -1.147 13.870 -10.577 1.00 97.69 115 ASN A C 1
ATOM 901 O O . ASN A 1 115 ? -2.377 13.926 -10.618 1.00 97.69 115 ASN A O 1
ATOM 905 N N . GLN A 1 116 ? -0.452 13.000 -11.317 1.00 97.38 116 GLN A N 1
ATOM 906 C CA . GLN A 1 116 ? -1.106 12.017 -12.192 1.00 97.38 116 GLN A CA 1
ATOM 907 C C . GLN A 1 116 ? -1.951 11.019 -11.390 1.00 97.38 116 GLN A C 1
ATOM 909 O O . GLN A 1 116 ? -3.105 10.767 -11.735 1.00 97.38 116 GLN A O 1
ATOM 914 N N . ILE A 1 117 ? -1.428 10.526 -10.264 1.00 97.44 117 ILE A N 1
ATOM 915 C CA . ILE A 1 117 ? -2.162 9.633 -9.355 1.00 97.44 117 ILE A CA 1
ATOM 916 C C . ILE A 1 117 ? -3.403 10.333 -8.775 1.00 97.44 117 ILE A C 1
ATOM 918 O O . ILE A 1 117 ? -4.492 9.756 -8.764 1.00 97.44 117 ILE A O 1
ATOM 922 N N . LYS A 1 118 ? -3.285 11.600 -8.347 1.00 95.12 118 LYS A N 1
ATOM 923 C CA . LYS A 1 118 ? -4.423 12.391 -7.835 1.00 95.12 118 LYS A CA 1
ATOM 924 C C . LYS A 1 118 ? -5.549 12.527 -8.863 1.00 95.12 118 LYS A C 1
ATOM 926 O O . LYS A 1 118 ? -6.720 12.493 -8.483 1.00 95.12 118 LYS A O 1
ATOM 931 N N . ASN A 1 119 ? -5.226 12.631 -10.154 1.00 96.12 119 ASN A N 1
ATOM 932 C CA . ASN A 1 119 ? -6.229 12.719 -11.223 1.00 96.12 119 ASN A CA 1
ATOM 933 C C . ASN A 1 119 ? -7.077 11.441 -11.352 1.00 96.12 119 ASN A C 1
ATOM 935 O O . ASN A 1 119 ? -8.235 11.520 -11.768 1.00 96.12 119 ASN A O 1
ATOM 939 N N . LEU A 1 120 ? -6.547 10.287 -10.932 1.00 95.12 120 LEU A N 1
ATOM 940 C CA . LEU A 1 120 ? -7.283 9.020 -10.853 1.00 95.12 120 LEU A CA 1
ATOM 941 C C . LEU A 1 120 ? -8.199 8.928 -9.619 1.00 95.12 120 LEU A C 1
ATOM 943 O O . LEU A 1 120 ? -8.905 7.936 -9.461 1.00 95.12 120 LEU A O 1
ATOM 947 N N . LYS A 1 121 ? -8.228 9.963 -8.762 1.00 94.56 121 LYS A N 1
ATOM 948 C CA . LYS A 1 121 ? -8.978 10.006 -7.491 1.00 94.56 121 LYS A CA 1
ATOM 949 C C . LYS A 1 121 ? -8.562 8.915 -6.497 1.00 94.56 121 LYS A C 1
ATOM 951 O O . LYS A 1 121 ? -9.358 8.513 -5.652 1.00 94.56 121 LYS A O 1
ATOM 956 N N . ILE A 1 122 ? -7.316 8.464 -6.592 1.00 96.00 122 ILE A N 1
ATOM 957 C CA . ILE A 1 122 ? -6.712 7.516 -5.657 1.00 96.00 122 ILE A CA 1
ATOM 958 C C . ILE A 1 122 ? -6.261 8.287 -4.415 1.00 96.00 122 ILE A C 1
ATOM 960 O O . ILE A 1 122 ? -5.671 9.366 -4.527 1.00 96.00 122 ILE A O 1
ATOM 964 N N . LEU A 1 123 ? -6.534 7.747 -3.225 1.00 96.94 123 LEU A N 1
ATOM 965 C CA . LEU A 1 123 ? -6.013 8.319 -1.988 1.00 96.94 123 LEU A CA 1
ATOM 966 C C . LEU A 1 123 ? -4.493 8.125 -1.931 1.00 96.94 123 LEU A C 1
ATOM 968 O O . LEU A 1 123 ? -4.009 7.004 -2.042 1.00 96.94 123 LEU A O 1
ATOM 972 N N . ILE A 1 124 ? -3.754 9.209 -1.701 1.00 97.94 124 ILE A N 1
ATOM 973 C CA . ILE A 1 124 ? -2.308 9.153 -1.466 1.00 97.94 124 ILE A CA 1
ATOM 974 C C . ILE A 1 124 ? -2.051 9.192 0.040 1.00 97.94 124 ILE A C 1
ATOM 976 O O . ILE A 1 124 ? -2.510 10.100 0.741 1.00 97.94 124 ILE A O 1
ATOM 980 N N . SER A 1 125 ? -1.314 8.200 0.526 1.00 97.75 125 SER A N 1
ATOM 981 C CA . SER A 1 125 ? -0.906 8.050 1.917 1.00 97.75 125 SER A CA 1
ATOM 982 C C . SER A 1 125 ? 0.606 8.163 2.027 1.00 97.75 125 SER A C 1
ATOM 984 O O . SER A 1 125 ? 1.331 7.327 1.510 1.00 97.75 125 SER A O 1
ATOM 986 N N . GLU A 1 126 ? 1.089 9.188 2.719 1.00 96.50 126 GLU A N 1
ATOM 987 C CA . GLU A 1 126 ? 2.525 9.370 2.929 1.00 96.50 126 GLU A CA 1
ATOM 988 C C . GLU A 1 126 ? 3.033 8.489 4.079 1.00 96.50 126 GLU A C 1
ATOM 990 O O . GLU A 1 126 ? 2.449 8.483 5.167 1.00 96.50 126 GLU A O 1
ATOM 995 N N . GLN A 1 127 ? 4.131 7.771 3.840 1.00 95.94 127 GLN A N 1
ATOM 996 C CA . GLN A 1 127 ? 4.862 6.973 4.822 1.00 95.94 127 GLN A CA 1
ATOM 997 C C . GLN A 1 127 ? 6.370 7.145 4.598 1.00 95.94 127 GLN A C 1
ATOM 999 O O . GLN A 1 127 ? 6.993 6.369 3.880 1.00 95.94 127 GLN A O 1
ATOM 1004 N N . ASN A 1 128 ? 6.956 8.170 5.219 1.00 93.81 128 ASN A N 1
ATOM 1005 C CA . ASN A 1 128 ? 8.390 8.469 5.089 1.00 93.81 128 ASN A CA 1
ATOM 1006 C C . ASN A 1 128 ? 9.256 7.648 6.046 1.00 93.81 128 ASN A C 1
ATOM 1008 O O . ASN A 1 128 ? 10.376 7.281 5.708 1.00 93.81 128 ASN A O 1
ATOM 1012 N N . ASP A 1 129 ? 8.731 7.358 7.236 1.00 92.88 129 ASP A N 1
ATOM 1013 C CA . ASP A 1 129 ? 9.444 6.560 8.222 1.00 92.88 129 ASP A CA 1
ATOM 1014 C C . ASP A 1 129 ? 9.314 5.077 7.887 1.00 92.88 129 ASP A C 1
ATOM 1016 O O . ASP A 1 129 ? 8.235 4.599 7.520 1.00 92.88 129 ASP A O 1
ATOM 1020 N N . THR A 1 130 ? 10.400 4.333 8.053 1.00 91.25 130 THR A N 1
ATOM 1021 C CA . THR A 1 130 ? 10.402 2.883 7.900 1.00 91.25 130 THR A CA 1
ATOM 1022 C C . THR A 1 130 ? 11.004 2.233 9.132 1.00 91.25 130 THR A C 1
ATOM 1024 O O . THR A 1 130 ? 11.924 2.763 9.755 1.00 91.25 130 THR A O 1
ATOM 1027 N N . GLU A 1 131 ? 10.481 1.066 9.495 1.00 86.06 131 GLU A N 1
ATOM 1028 C CA . GLU A 1 131 ? 10.988 0.296 10.626 1.00 86.06 131 GLU A CA 1
ATOM 1029 C C . GLU A 1 131 ? 11.423 -1.086 10.155 1.00 86.06 131 GLU A C 1
ATOM 1031 O O . GLU A 1 131 ? 10.678 -1.805 9.483 1.00 86.06 131 GLU A O 1
ATOM 1036 N N . ASP A 1 132 ? 12.634 -1.483 10.540 1.00 88.44 132 ASP A N 1
ATOM 1037 C CA . ASP A 1 132 ? 13.038 -2.875 10.403 1.00 88.44 132 ASP A CA 1
ATOM 1038 C C . ASP A 1 132 ? 12.195 -3.725 11.348 1.00 88.44 132 ASP A C 1
ATOM 1040 O O . ASP A 1 132 ? 12.050 -3.440 12.539 1.00 88.44 132 ASP A O 1
ATOM 1044 N N . SER A 1 133 ? 11.604 -4.783 10.808 1.00 90.12 133 SER A N 1
ATOM 1045 C CA . SER A 1 133 ? 10.782 -5.686 11.596 1.00 90.12 133 SER A CA 1
ATOM 1046 C C . SER A 1 133 ? 10.785 -7.092 11.032 1.00 90.12 133 SER A C 1
ATOM 1048 O O . SER A 1 133 ? 1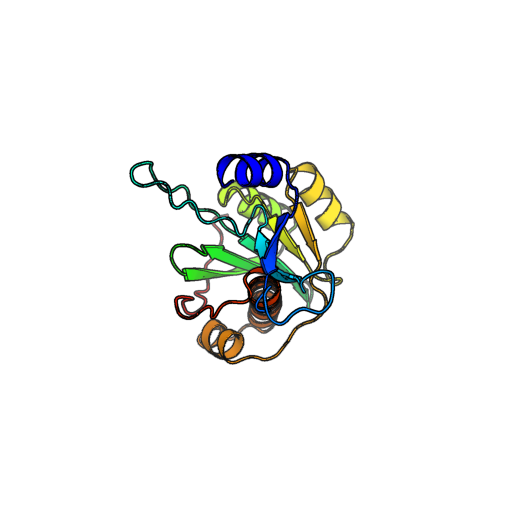1.097 -7.307 9.861 1.00 90.12 133 SER A O 1
ATOM 1050 N N . SER A 1 134 ? 10.411 -8.058 11.872 1.00 91.56 134 SER A N 1
ATOM 1051 C CA . SER A 1 134 ? 10.317 -9.462 11.476 1.00 91.56 134 SER A CA 1
ATOM 1052 C C . SER A 1 134 ? 9.373 -9.678 10.297 1.00 91.56 134 SER A C 1
ATOM 1054 O O . SER A 1 134 ? 9.641 -10.540 9.466 1.00 91.56 134 SER A O 1
ATOM 1056 N N . GLU A 1 135 ? 8.296 -8.894 10.198 1.00 93.06 135 GLU A N 1
ATOM 1057 C CA . GLU A 1 135 ? 7.363 -8.960 9.074 1.00 93.06 135 GLU A CA 1
ATOM 1058 C C . GLU A 1 135 ? 8.023 -8.509 7.770 1.00 93.06 135 GLU A C 1
ATOM 1060 O O . GLU A 1 135 ? 7.854 -9.179 6.756 1.00 93.06 135 GLU A O 1
ATOM 1065 N N . VAL A 1 136 ? 8.818 -7.432 7.805 1.00 93.75 136 VAL A N 1
ATOM 1066 C CA . VAL A 1 136 ? 9.584 -6.968 6.637 1.00 93.75 136 VAL A CA 1
ATOM 1067 C C . VAL A 1 136 ? 10.587 -8.036 6.217 1.00 93.75 136 VAL A C 1
ATOM 1069 O O . VAL A 1 136 ? 10.562 -8.455 5.066 1.00 93.75 136 VAL A O 1
ATOM 1072 N N . SER A 1 137 ? 11.409 -8.538 7.147 1.00 94.06 137 SER A N 1
ATOM 1073 C CA . SER A 1 137 ? 12.427 -9.550 6.832 1.00 94.06 137 SER A CA 1
ATOM 1074 C C . SER A 1 137 ? 11.834 -10.853 6.294 1.00 94.06 137 SER A C 1
ATOM 1076 O O . SER A 1 137 ? 12.437 -11.490 5.438 1.00 94.06 137 SER A O 1
ATOM 1078 N N . PHE A 1 138 ? 10.669 -11.268 6.798 1.00 94.94 138 PHE A N 1
ATOM 1079 C CA . PHE A 1 138 ? 9.963 -12.439 6.286 1.00 94.94 138 PHE A CA 1
ATOM 1080 C C . PHE A 1 138 ? 9.396 -12.183 4.887 1.00 94.94 138 PHE A C 1
ATOM 1082 O O . PHE A 1 138 ? 9.572 -13.003 3.987 1.00 94.94 138 PHE A O 1
ATOM 1089 N N . ALA A 1 139 ? 8.727 -11.045 4.699 1.00 95.25 139 ALA A N 1
ATOM 1090 C CA . ALA A 1 139 ? 8.072 -10.707 3.447 1.00 95.25 139 ALA A CA 1
ATOM 1091 C C . ALA A 1 139 ? 9.068 -10.516 2.297 1.00 95.25 139 ALA A C 1
ATOM 1093 O O . ALA A 1 139 ? 8.799 -10.976 1.193 1.00 95.25 139 ALA A O 1
ATOM 1094 N N . SER A 1 140 ? 10.220 -9.890 2.541 1.00 95.75 140 SER A N 1
ATOM 1095 C CA . SER A 1 140 ? 11.232 -9.630 1.512 1.00 95.75 140 SER A CA 1
ATOM 1096 C C . SER A 1 140 ? 12.280 -10.738 1.360 1.00 95.75 140 SER A C 1
ATOM 1098 O O . SER A 1 140 ? 13.216 -10.579 0.586 1.00 95.75 140 SER A O 1
ATOM 1100 N N . GLN A 1 141 ? 12.141 -11.871 2.060 1.00 94.44 141 GLN A N 1
ATOM 1101 C CA . GLN A 1 141 ? 13.171 -12.918 2.106 1.00 94.44 141 GLN A CA 1
ATOM 1102 C C . GLN A 1 141 ? 13.567 -13.475 0.724 1.00 94.44 141 GLN A C 1
ATOM 1104 O O . GLN A 1 141 ? 14.723 -13.848 0.531 1.00 94.44 141 GLN A O 1
ATOM 1109 N N . ASP A 1 142 ? 12.618 -13.540 -0.214 1.00 95.00 142 ASP A N 1
ATOM 1110 C CA . ASP A 1 142 ? 12.824 -14.074 -1.569 1.00 95.00 142 ASP A CA 1
ATOM 1111 C C . ASP A 1 142 ? 13.111 -12.960 -2.609 1.00 95.00 142 ASP A C 1
ATOM 1113 O O . ASP A 1 142 ? 13.097 -13.220 -3.812 1.00 95.00 142 ASP A O 1
ATOM 1117 N N . VAL A 1 143 ? 13.341 -11.717 -2.166 1.00 95.44 143 VAL A N 1
ATOM 1118 C CA . VAL A 1 143 ? 13.519 -10.532 -3.021 1.00 95.44 143 VAL A CA 1
ATOM 1119 C C . VAL A 1 143 ? 14.962 -10.032 -2.941 1.00 95.44 143 VAL A C 1
ATOM 1121 O O . VAL A 1 143 ? 15.451 -9.684 -1.870 1.00 95.44 143 VAL A O 1
ATOM 1124 N N . GLU A 1 144 ? 15.645 -9.968 -4.086 1.00 93.44 144 GLU A N 1
ATOM 1125 C CA . GLU A 1 144 ? 17.051 -9.531 -4.161 1.00 93.44 144 GLU A CA 1
ATOM 1126 C C . GLU A 1 144 ? 17.214 -8.044 -4.518 1.00 93.44 144 GLU A C 1
ATOM 1128 O O . GLU A 1 144 ? 18.223 -7.428 -4.175 1.00 93.44 144 GLU A O 1
ATOM 1133 N N . ASN A 1 145 ? 16.244 -7.455 -5.224 1.00 95.25 145 ASN A N 1
ATOM 1134 C CA . ASN A 1 145 ? 16.328 -6.074 -5.691 1.00 95.25 145 ASN A CA 1
ATOM 1135 C C . ASN A 1 145 ? 16.103 -5.088 -4.530 1.00 95.25 145 ASN A C 1
ATOM 1137 O O . ASN A 1 145 ? 15.068 -5.134 -3.869 1.00 95.25 145 ASN A O 1
ATOM 1141 N N . SER A 1 146 ? 17.042 -4.164 -4.302 1.00 95.25 146 SER A N 1
ATOM 1142 C CA . SER A 1 146 ? 16.964 -3.215 -3.181 1.00 95.25 146 SER A CA 1
ATOM 1143 C C . SER A 1 146 ? 15.750 -2.286 -3.255 1.00 95.25 146 SER A C 1
ATOM 1145 O O . SER A 1 146 ? 15.116 -2.042 -2.235 1.00 95.25 146 SER A O 1
ATOM 1147 N N . VAL A 1 147 ? 15.377 -1.830 -4.453 1.00 96.88 147 VAL A N 1
ATOM 1148 C CA . VAL A 1 147 ? 14.222 -0.944 -4.666 1.00 96.88 147 VAL A CA 1
ATOM 1149 C C . VAL A 1 147 ? 12.918 -1.670 -4.316 1.00 96.88 147 VAL A C 1
ATOM 1151 O O . VAL A 1 147 ? 12.002 -1.086 -3.737 1.00 96.88 147 VAL A O 1
ATOM 1154 N N . GLU A 1 148 ? 12.844 -2.968 -4.625 1.00 97.69 148 GLU A N 1
ATOM 1155 C CA . GLU A 1 148 ? 11.714 -3.823 -4.254 1.00 97.69 148 GLU A CA 1
ATOM 1156 C C . GLU A 1 148 ? 11.637 -4.052 -2.739 1.00 97.69 148 GLU A C 1
ATOM 1158 O O . GLU A 1 148 ? 10.557 -3.980 -2.149 1.00 97.69 148 GLU A O 1
ATOM 1163 N N . VAL A 1 149 ? 12.780 -4.284 -2.089 1.00 97.00 149 VAL A N 1
ATOM 1164 C CA . VAL A 1 149 ? 12.852 -4.426 -0.627 1.00 97.00 149 VAL A CA 1
ATOM 1165 C C . VAL A 1 149 ? 12.379 -3.148 0.072 1.00 97.00 149 VAL A C 1
ATOM 1167 O O . VAL A 1 149 ? 11.582 -3.232 1.010 1.00 97.00 149 VAL A O 1
ATOM 1170 N N . GLU A 1 150 ? 12.803 -1.973 -0.397 1.00 97.06 150 GLU A N 1
ATOM 1171 C CA . GLU A 1 150 ? 12.408 -0.695 0.205 1.00 97.06 150 GLU A CA 1
ATOM 1172 C C . GLU A 1 150 ? 10.907 -0.419 0.044 1.00 97.06 150 GLU A C 1
ATOM 1174 O O . GLU A 1 150 ? 10.230 -0.110 1.029 1.00 97.06 150 GLU A O 1
ATOM 1179 N N . VAL A 1 151 ? 10.320 -0.628 -1.143 1.00 98.12 151 VAL A N 1
ATOM 1180 C CA . VAL A 1 151 ? 8.866 -0.428 -1.310 1.00 98.12 151 VAL A CA 1
ATOM 1181 C C . VAL A 1 151 ? 8.044 -1.393 -0.441 1.00 98.12 151 VAL A C 1
ATOM 1183 O O . VAL A 1 151 ? 7.024 -0.994 0.131 1.00 98.12 151 VAL A O 1
ATOM 1186 N N . ILE A 1 152 ? 8.503 -2.640 -0.259 1.00 97.69 152 ILE A N 1
ATOM 1187 C CA . ILE A 1 152 ? 7.884 -3.599 0.672 1.00 97.69 152 ILE A CA 1
ATOM 1188 C C . ILE A 1 152 ? 7.951 -3.065 2.107 1.00 97.69 152 ILE A C 1
ATOM 1190 O O . ILE A 1 152 ? 6.964 -3.141 2.845 1.00 97.69 152 ILE A O 1
ATOM 1194 N N . LYS A 1 153 ? 9.093 -2.500 2.508 1.00 97.12 153 LYS A N 1
ATOM 1195 C CA . LYS A 1 153 ? 9.299 -1.943 3.847 1.00 97.12 153 LYS A CA 1
ATOM 1196 C C . LYS A 1 153 ? 8.350 -0.777 4.134 1.00 97.12 153 LYS A C 1
ATOM 1198 O O . LYS A 1 153 ? 7.713 -0.770 5.194 1.00 97.12 153 LYS A O 1
ATOM 1203 N N . HIS A 1 154 ? 8.191 0.157 3.195 1.00 97.38 154 HIS A N 1
ATOM 1204 C CA . HIS A 1 154 ? 7.211 1.246 3.303 1.00 97.38 154 HIS A CA 1
ATOM 1205 C C . HIS A 1 154 ? 5.779 0.711 3.437 1.00 97.38 154 HIS A C 1
ATOM 1207 O O . HIS A 1 154 ? 5.052 1.108 4.353 1.00 97.38 154 HIS A O 1
ATOM 1213 N N . LEU A 1 155 ? 5.392 -0.241 2.581 1.00 97.25 155 LEU A N 1
ATOM 1214 C CA . LEU A 1 155 ? 4.055 -0.837 2.595 1.00 97.25 155 LEU A CA 1
ATOM 1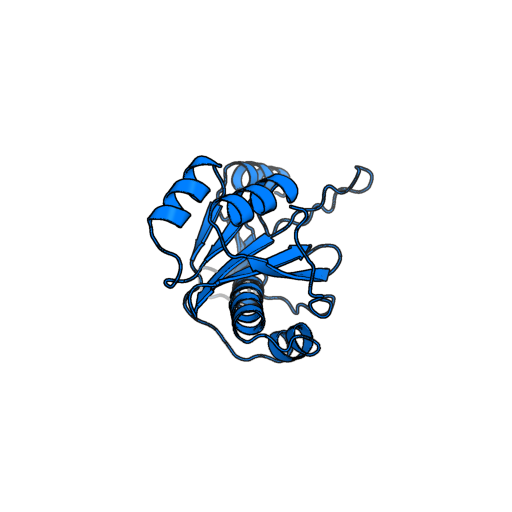215 C C . LEU A 1 155 ? 3.750 -1.529 3.931 1.00 97.25 155 LEU A C 1
ATOM 1217 O O . LEU A 1 155 ? 2.723 -1.259 4.554 1.00 97.25 155 LEU A O 1
ATOM 1221 N N . ILE A 1 156 ? 4.651 -2.388 4.412 1.00 95.69 156 ILE A N 1
ATOM 1222 C CA . ILE A 1 156 ? 4.455 -3.133 5.664 1.00 95.69 156 ILE A CA 1
ATOM 1223 C C . ILE A 1 156 ? 4.459 -2.198 6.872 1.00 95.69 156 ILE A C 1
ATOM 1225 O O . ILE A 1 156 ? 3.633 -2.370 7.771 1.00 95.69 156 ILE A O 1
ATOM 1229 N N . THR A 1 157 ? 5.329 -1.186 6.898 1.00 95.19 157 THR A N 1
ATOM 1230 C CA . THR A 1 157 ? 5.338 -0.192 7.985 1.00 95.19 157 THR A CA 1
ATOM 1231 C C . THR A 1 157 ? 3.989 0.527 8.059 1.00 95.19 157 THR A C 1
ATOM 1233 O O . THR A 1 157 ? 3.386 0.610 9.133 1.00 95.19 157 THR A O 1
ATOM 1236 N N . TYR A 1 158 ? 3.449 0.948 6.911 1.00 95.88 158 TYR A N 1
ATOM 1237 C CA . TYR A 1 158 ? 2.131 1.576 6.838 1.00 95.88 158 TYR A CA 1
ATOM 1238 C C . TYR A 1 158 ? 1.009 0.650 7.337 1.00 95.88 158 TYR A C 1
ATOM 1240 O O . TYR A 1 158 ? 0.151 1.056 8.131 1.00 95.88 158 TYR A O 1
ATOM 1248 N N . LEU A 1 159 ? 1.025 -0.623 6.931 1.00 94.25 159 LEU A N 1
ATOM 1249 C CA . LEU A 1 159 ? 0.060 -1.619 7.405 1.00 94.25 159 LEU A CA 1
ATOM 1250 C C . LEU A 1 159 ? 0.133 -1.822 8.918 1.00 94.25 159 LEU A C 1
ATOM 1252 O O . LEU A 1 159 ? -0.903 -1.902 9.573 1.00 94.25 159 LEU A O 1
ATOM 1256 N N . LYS A 1 160 ? 1.334 -1.877 9.497 1.00 91.81 160 LYS A N 1
ATOM 1257 C CA . LYS A 1 160 ? 1.504 -2.045 10.947 1.00 91.81 160 LYS A CA 1
ATOM 1258 C C . LYS A 1 160 ? 0.926 -0.862 11.719 1.00 91.81 160 LYS A C 1
ATOM 1260 O O . LYS A 1 160 ? 0.198 -1.070 12.691 1.00 91.81 160 LYS A O 1
ATOM 1265 N N . ILE A 1 161 ? 1.188 0.361 11.259 1.00 90.75 161 ILE A N 1
ATOM 1266 C CA . ILE A 1 161 ? 0.677 1.590 11.884 1.00 90.75 161 ILE A CA 1
ATOM 1267 C C . ILE A 1 161 ? -0.853 1.661 11.795 1.00 90.75 161 ILE A C 1
ATOM 1269 O O . ILE A 1 161 ? -1.513 2.012 12.777 1.00 90.75 161 ILE A O 1
ATOM 1273 N N . THR A 1 162 ? -1.424 1.325 10.636 1.00 90.56 162 THR A N 1
ATOM 1274 C CA . THR A 1 162 ? -2.874 1.411 10.409 1.00 90.56 162 THR A CA 1
ATOM 1275 C C . THR A 1 162 ? -3.641 0.281 11.085 1.00 90.56 162 THR A C 1
ATOM 1277 O O . THR A 1 162 ? -4.644 0.525 11.753 1.00 90.56 162 THR A O 1
ATOM 1280 N N . GLN A 1 163 ? -3.171 -0.958 10.957 1.00 87.06 163 GLN A N 1
ATOM 1281 C CA . GLN A 1 163 ? -3.900 -2.126 11.437 1.00 87.06 163 GLN A CA 1
ATOM 1282 C C . GLN A 1 163 ? -3.686 -2.394 12.926 1.00 87.06 163 GLN A C 1
ATOM 1284 O O . GLN A 1 163 ? -4.574 -2.968 13.550 1.00 87.06 163 GLN A O 1
ATOM 1289 N N . LYS A 1 164 ? -2.530 -2.010 13.492 1.00 79.50 164 LYS A N 1
ATOM 1290 C CA . LYS A 1 164 ? -2.146 -2.245 14.901 1.00 79.50 164 LYS A CA 1
ATOM 1291 C C . LYS A 1 164 ? -2.373 -3.686 15.399 1.00 79.50 164 LYS A C 1
ATOM 1293 O O . LYS A 1 164 ? -2.543 -3.925 16.593 1.00 79.50 164 LYS A O 1
ATOM 1298 N N . ARG A 1 165 ? -2.341 -4.656 14.483 1.00 75.06 165 ARG A N 1
ATOM 1299 C CA . ARG A 1 165 ? -2.447 -6.102 14.728 1.00 75.06 165 ARG A CA 1
ATOM 1300 C C . ARG A 1 165 ? -1.310 -6.824 14.022 1.00 75.06 165 ARG A C 1
ATOM 1302 O O . ARG A 1 165 ? -0.740 -6.299 13.067 1.00 75.06 165 ARG A O 1
ATOM 1309 N N . ALA A 1 166 ? -0.998 -8.030 14.489 1.00 71.31 166 ALA A N 1
ATOM 1310 C CA . ALA A 1 166 ? -0.008 -8.879 13.841 1.00 71.31 166 ALA A CA 1
ATOM 1311 C C . ALA A 1 166 ? -0.455 -9.228 12.411 1.00 71.31 166 ALA A C 1
ATOM 1313 O O . ALA A 1 166 ? -1.594 -9.648 12.201 1.00 71.31 166 ALA A O 1
ATOM 1314 N N . LEU A 1 167 ? 0.449 -9.078 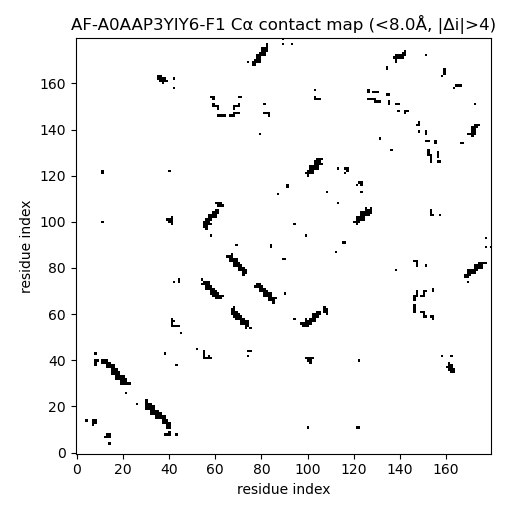11.441 1.00 83.19 167 LEU A N 1
ATOM 1315 C CA . LEU A 1 167 ? 0.233 -9.414 10.028 1.00 83.19 167 LEU A CA 1
ATOM 1316 C C . LEU A 1 167 ? 0.663 -10.865 9.751 1.00 83.19 167 LEU A C 1
ATOM 1318 O O . LEU A 1 167 ? 1.429 -11.137 8.833 1.00 83.19 167 LEU A O 1
ATOM 1322 N N . SER A 1 168 ? 0.227 -11.804 10.593 1.00 83.00 168 SER A N 1
ATOM 1323 C CA . SER A 1 168 ? 0.743 -13.183 10.600 1.00 83.00 168 SER A CA 1
ATOM 1324 C C . SER A 1 168 ? 0.373 -14.008 9.367 1.00 83.00 168 SER A C 1
ATOM 1326 O O . SER A 1 168 ? 1.011 -15.024 9.105 1.00 83.00 168 SER A O 1
ATOM 1328 N N . HIS A 1 169 ? -0.658 -13.600 8.628 1.00 88.62 169 HIS A N 1
ATOM 1329 C CA . HIS A 1 169 ? -1.102 -14.245 7.392 1.00 88.62 169 HIS A CA 1
ATOM 1330 C C . HIS A 1 169 ? -0.469 -13.646 6.132 1.00 88.62 169 HIS A C 1
ATOM 1332 O O . HIS A 1 169 ? -0.739 -14.146 5.041 1.00 88.62 169 HIS A O 1
ATOM 1338 N N . LEU A 1 170 ? 0.342 -12.589 6.262 1.00 92.44 170 LEU A N 1
ATOM 1339 C CA . LEU A 1 170 ? 1.049 -11.997 5.131 1.00 92.44 170 LEU A CA 1
ATOM 1340 C C . LEU A 1 170 ? 2.002 -13.033 4.528 1.00 92.44 170 LEU A C 1
ATOM 1342 O O . LEU A 1 170 ? 2.739 -13.706 5.248 1.00 92.44 170 LEU A O 1
ATOM 1346 N N . GLN A 1 171 ? 1.970 -13.171 3.209 1.00 95.44 171 GLN A N 1
ATOM 1347 C CA . GLN A 1 171 ? 2.825 -14.092 2.472 1.00 95.44 171 GLN A CA 1
ATOM 1348 C C . GLN A 1 171 ? 4.135 -13.406 2.074 1.00 95.44 171 GLN A C 1
ATOM 1350 O O . GLN A 1 171 ? 4.271 -12.184 2.144 1.00 95.44 171 GLN A O 1
ATOM 1355 N N . ARG A 1 172 ? 5.115 -14.203 1.641 1.00 97.31 172 ARG A N 1
ATOM 1356 C CA . ARG A 1 172 ? 6.350 -13.656 1.076 1.00 97.31 172 ARG A CA 1
ATOM 1357 C C . ARG A 1 172 ? 6.047 -12.941 -0.234 1.00 97.31 172 ARG A C 1
ATOM 1359 O O . ARG A 1 172 ? 5.210 -13.403 -1.011 1.00 97.31 172 ARG A O 1
ATOM 1366 N N . ALA A 1 173 ? 6.728 -11.826 -0.457 1.00 97.62 173 ALA A N 1
ATOM 1367 C CA . ALA A 1 173 ? 6.606 -11.055 -1.673 1.00 97.62 173 ALA A CA 1
ATOM 1368 C C . ALA A 1 173 ? 7.049 -11.907 -2.859 1.00 97.62 173 ALA A C 1
ATOM 1370 O O . ALA A 1 173 ? 8.123 -12.507 -2.853 1.00 97.62 173 ALA A O 1
ATOM 1371 N N . VAL A 1 174 ? 6.203 -11.951 -3.881 1.00 97.69 174 VAL A N 1
ATOM 1372 C CA . VAL A 1 174 ? 6.526 -12.609 -5.143 1.00 97.69 174 VAL A CA 1
ATOM 1373 C C . VAL A 1 174 ? 6.717 -11.534 -6.195 1.00 97.69 174 VAL A C 1
ATOM 1375 O O . VAL A 1 174 ? 5.782 -10.783 -6.490 1.00 97.69 174 VAL A O 1
ATOM 1378 N N . HIS A 1 175 ? 7.920 -11.488 -6.765 1.00 97.12 175 HIS A N 1
ATOM 1379 C CA . HIS A 1 175 ? 8.196 -10.648 -7.919 1.00 97.12 175 HIS A CA 1
ATOM 1380 C C . HIS A 1 175 ? 7.251 -11.011 -9.074 1.00 97.12 175 HIS A C 1
ATOM 1382 O O . HIS A 1 175 ? 6.989 -12.193 -9.329 1.00 97.12 175 HIS A O 1
ATOM 1388 N N . TYR A 1 176 ? 6.724 -10.009 -9.769 1.00 95.94 176 TYR A N 1
ATOM 1389 C CA . TYR A 1 176 ? 5.924 -10.204 -10.972 1.00 95.94 176 TYR A CA 1
ATOM 1390 C C . TYR A 1 176 ? 6.345 -9.227 -12.062 1.00 95.94 176 TYR A C 1
ATOM 1392 O O . TYR A 1 176 ? 6.772 -8.118 -11.778 1.00 95.94 176 TYR A O 1
ATOM 1400 N N . GLU A 1 177 ? 6.143 -9.635 -13.310 1.00 92.56 177 GLU A N 1
ATOM 1401 C CA . GLU A 1 177 ? 6.362 -8.782 -14.472 1.00 92.56 177 GLU A CA 1
ATOM 1402 C C . GLU A 1 177 ? 5.014 -8.179 -14.906 1.00 92.56 177 GLU A C 1
ATOM 1404 O O . GLU A 1 177 ? 4.086 -8.932 -15.242 1.00 92.56 177 GLU A O 1
ATOM 1409 N N . PRO A 1 178 ? 4.851 -6.846 -14.878 1.00 84.12 178 PRO A N 1
ATOM 1410 C CA . PRO A 1 178 ? 3.658 -6.179 -15.372 1.00 84.12 178 PRO A CA 1
ATOM 1411 C C . PRO A 1 178 ? 3.440 -6.511 -16.846 1.00 84.12 178 PRO A C 1
ATOM 1413 O O . PRO A 1 178 ? 4.375 -6.573 -17.645 1.00 84.12 178 PRO A O 1
ATOM 1416 N N . SER A 1 179 ? 2.182 -6.723 -17.222 1.00 70.00 179 SER A N 1
ATOM 1417 C CA . SER A 1 179 ? 1.835 -6.917 -18.631 1.00 70.00 179 SER A CA 1
ATOM 1418 C C . SER A 1 179 ? 2.026 -5.592 -19.377 1.00 70.00 179 SER A C 1
ATOM 1420 O O . SER A 1 179 ? 1.504 -4.575 -18.924 1.00 70.00 179 SER A O 1
ATOM 1422 N N . GLN A 1 180 ? 2.794 -5.607 -20.474 1.00 54.75 180 GLN A N 1
ATOM 1423 C CA . GLN A 1 180 ? 3.023 -4.426 -21.321 1.00 54.75 180 GLN A CA 1
ATOM 1424 C C . GLN A 1 180 ? 1.769 -3.976 -22.068 1.00 54.75 180 GLN A C 1
ATOM 1426 O O . GLN A 1 180 ? 0.983 -4.859 -22.488 1.00 54.75 180 GLN A O 1
#

Foldseek 3Di:
DVVVCVVCQVLFDKDFDKDFDDDPVPDPDDTDIDGQAIDHNQRDDDPDPDDDDDFRKEKEWEDDPQWIWIWIARLVQLAIEIEIDNDLVLVVVVCVVSVHQEYEYEPRDDPVSVVVCVVVVHHYHYQHDFDDDPVLCQQCVVPDDPNNSVRSRSVVRVCCVRNVDDSVSHHHYDYDDRDD

Radius of gyration: 17.46 Å; Cα contacts (8 Å, |Δi|>4): 334; chains: 1; bounding box: 40×30×60 Å